Protein AF-A0A956JXM1-F1 (afdb_monomer)

Radius of gyration: 21.39 Å; Cα contacts (8 Å, |Δi|>4): 143; chains: 1; bounding box: 40×40×61 Å

Solvent-accessible surface area (backbone atoms only — not comparable to full-atom values): 10962 Å² total; per-residue (Å²): 134,54,80,68,49,72,76,70,74,77,81,81,86,83,83,89,70,99,63,88,80,74,51,54,68,50,51,89,86,41,62,50,48,53,47,52,51,54,51,49,44,56,52,16,56,74,73,30,72,67,47,30,51,50,46,27,59,74,37,54,39,86,46,70,69,50,46,52,53,40,51,53,52,47,42,74,74,37,66,89,40,74,64,40,69,51,27,44,56,53,49,52,50,52,52,53,49,51,59,51,50,75,72,51,82,72,54,63,94,76,63,59,52,45,90,82,38,36,67,61,55,48,20,40,51,52,28,44,46,71,74,65,48,55,64,86,67,56,34,57,81,64,78,36,52,77,67,57,44,49,54,38,54,49,50,55,47,38,40,45,27,90,85,34,56,66,65,63,5,52,51,46,44,53,52,36,50,55,43,22,52,53,32,37,61,64,62,72,75,114

pLDDT: mean 84.17, std 15.43, range [32.25, 97.62]

Structure (mmCIF, N/CA/C/O backbone):
data_AF-A0A956JXM1-F1
#
_entry.id   AF-A0A956JXM1-F1
#
loop_
_atom_site.group_PDB
_atom_site.id
_atom_site.type_symbol
_atom_site.label_atom_id
_atom_site.label_alt_id
_atom_site.label_comp_id
_atom_site.label_asym_id
_atom_site.label_entity_id
_atom_site.label_seq_id
_atom_site.pdbx_PDB_ins_code
_atom_site.Cartn_x
_atom_site.Cartn_y
_atom_site.Cartn_z
_atom_site.occupancy
_atom_site.B_iso_or_equiv
_atom_site.auth_seq_id
_atom_site.auth_comp_id
_atom_site.auth_asym_id
_atom_site.auth_atom_id
_atom_site.pdbx_PDB_model_num
ATOM 1 N N . MET A 1 1 ? -15.783 14.989 17.056 1.00 41.91 1 MET A N 1
ATOM 2 C CA . MET A 1 1 ? -14.467 15.206 17.687 1.00 41.91 1 MET A CA 1
ATOM 3 C C . MET A 1 1 ? -13.436 14.820 16.648 1.00 41.91 1 MET A C 1
ATOM 5 O O . MET A 1 1 ? -13.560 13.742 16.085 1.00 41.91 1 MET A O 1
ATOM 9 N N . GLY A 1 2 ? -12.545 15.726 16.260 1.00 35.53 2 GLY A N 1
ATOM 10 C CA . GLY A 1 2 ? -11.553 15.436 15.223 1.00 35.53 2 GLY A CA 1
ATOM 11 C C . GLY A 1 2 ? -10.397 14.606 15.778 1.00 35.53 2 GLY A C 1
ATOM 12 O O . GLY A 1 2 ? -10.100 14.685 16.964 1.00 35.53 2 GLY A O 1
ATOM 13 N N . LEU A 1 3 ? -9.669 13.893 14.915 1.00 43.72 3 LEU A N 1
ATOM 14 C CA . LEU A 1 3 ? -8.390 13.239 15.249 1.00 43.72 3 LEU A CA 1
ATOM 15 C C . LEU A 1 3 ? -7.377 14.218 15.901 1.00 43.72 3 LEU A C 1
ATOM 17 O O . LEU A 1 3 ? -6.483 13.817 16.638 1.00 43.72 3 LEU A O 1
ATOM 21 N N . LEU A 1 4 ? -7.552 15.527 15.668 1.00 41.59 4 LEU A N 1
ATOM 22 C CA . LEU A 1 4 ? -6.793 16.606 16.307 1.00 41.59 4 LEU A CA 1
ATOM 23 C C . LEU A 1 4 ? -7.172 16.845 17.783 1.00 41.59 4 LEU A C 1
ATOM 25 O O . LEU A 1 4 ? -6.315 17.278 18.551 1.00 41.59 4 LEU A O 1
ATOM 29 N N . ASP A 1 5 ? -8.398 16.520 18.207 1.00 42.53 5 ASP A N 1
ATOM 30 C CA . ASP A 1 5 ? -8.836 16.642 19.608 1.00 42.53 5 ASP A CA 1
ATOM 31 C C . ASP A 1 5 ? -8.205 15.545 20.491 1.00 42.53 5 ASP A C 1
ATOM 33 O O . ASP A 1 5 ? -7.920 15.769 21.670 1.00 42.53 5 ASP A O 1
ATOM 37 N N . VAL A 1 6 ? -7.897 14.383 19.899 1.00 50.25 6 VAL A N 1
ATOM 38 C CA . VAL A 1 6 ? -7.182 13.267 20.549 1.00 50.25 6 VAL A CA 1
ATOM 39 C C . VAL A 1 6 ? -5.726 13.638 20.860 1.00 50.25 6 VAL A C 1
ATOM 41 O O . VAL A 1 6 ? -5.183 13.201 21.872 1.00 50.25 6 VAL A O 1
ATOM 44 N N . ILE A 1 7 ? -5.100 14.488 20.036 1.00 48.56 7 ILE A N 1
ATOM 45 C CA . ILE A 1 7 ? -3.694 14.894 20.195 1.00 48.56 7 ILE A CA 1
ATOM 46 C C . ILE A 1 7 ? -3.515 15.946 21.309 1.00 48.56 7 ILE A C 1
ATOM 48 O O . ILE A 1 7 ? -2.409 16.080 21.831 1.00 48.56 7 ILE A O 1
ATOM 52 N N . LEU A 1 8 ? -4.569 16.673 21.719 1.00 44.53 8 LEU A N 1
ATOM 53 C CA . LEU A 1 8 ? -4.411 17.844 22.596 1.00 44.53 8 LEU A CA 1
ATOM 54 C C . LEU A 1 8 ? -5.248 17.905 23.884 1.00 44.53 8 LEU A C 1
ATOM 56 O O . LEU A 1 8 ? -4.970 18.817 24.665 1.00 44.53 8 LEU A O 1
ATOM 60 N N . GLY A 1 9 ? -6.208 17.014 24.194 1.00 41.44 9 GLY A N 1
ATOM 61 C CA . GLY A 1 9 ? -7.023 17.356 25.376 1.00 41.44 9 GLY A CA 1
ATOM 62 C C . GLY A 1 9 ? -7.987 16.411 26.077 1.00 41.44 9 GLY A C 1
ATOM 63 O O . GLY A 1 9 ? -8.696 16.927 26.937 1.00 41.44 9 GLY A O 1
ATOM 64 N N . ILE A 1 10 ? -8.079 15.101 25.825 1.00 46.34 10 ILE A N 1
ATOM 65 C CA . ILE A 1 10 ? -9.119 14.314 26.525 1.00 46.34 10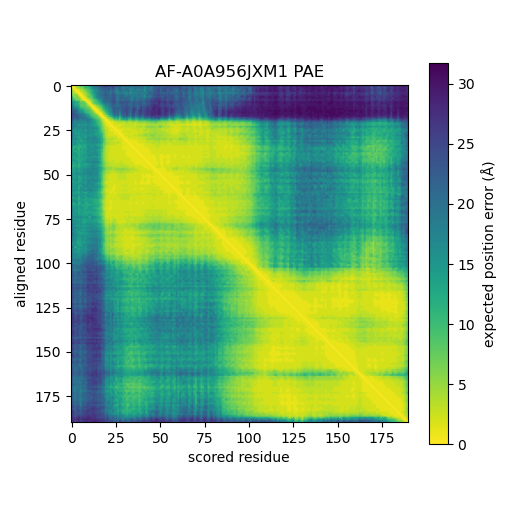 ILE A CA 1
ATOM 66 C C . ILE A 1 10 ? -8.676 12.893 26.860 1.00 46.34 10 ILE A C 1
ATOM 68 O O . ILE A 1 10 ? -9.155 11.985 26.217 1.00 46.34 10 ILE A O 1
ATOM 72 N N . PHE A 1 11 ? -7.861 12.662 27.897 1.00 52.44 11 PHE A N 1
ATOM 73 C CA . PHE A 1 11 ? -7.890 11.371 28.620 1.00 52.44 11 PHE A CA 1
ATOM 74 C C . PHE A 1 11 ? -7.584 11.576 30.110 1.00 52.44 11 PHE A C 1
ATOM 76 O O . PHE A 1 11 ? -6.516 11.243 30.623 1.00 52.44 11 PHE A O 1
ATOM 83 N N . GLY A 1 12 ? -8.559 12.166 30.810 1.00 34.25 12 GLY A N 1
ATOM 84 C CA . GLY A 1 12 ? -8.699 12.020 32.258 1.00 34.25 12 GLY A CA 1
ATOM 85 C C . GLY A 1 12 ? -9.038 10.565 32.595 1.00 34.25 12 GLY A C 1
ATOM 86 O O . GLY A 1 12 ? -9.800 9.921 31.881 1.00 34.25 12 GLY A O 1
ATOM 87 N N . GLY A 1 13 ? -8.403 10.043 33.643 1.00 43.00 13 GLY A N 1
ATOM 88 C CA . GLY A 1 13 ? -8.308 8.614 33.928 1.00 43.00 13 GLY A CA 1
ATOM 89 C C . GLY A 1 13 ? -9.618 7.861 34.174 1.00 43.00 13 GLY A C 1
ATOM 90 O O . GLY A 1 13 ? -10.637 8.421 34.568 1.00 43.00 13 GLY A O 1
ATOM 91 N N . GLY A 1 14 ? -9.528 6.538 34.035 1.00 34.19 14 GLY A N 1
ATOM 92 C CA . GLY A 1 14 ? -10.583 5.619 34.437 1.00 34.19 14 GLY A CA 1
ATOM 93 C C . GLY A 1 14 ? -10.195 4.152 34.273 1.00 34.19 14 GLY A C 1
ATOM 94 O O . GLY A 1 14 ? -10.155 3.647 33.162 1.00 34.19 14 GLY A O 1
ATOM 95 N N . GLY A 1 15 ? -9.982 3.470 35.402 1.00 32.25 15 GLY A N 1
ATOM 96 C CA . GLY A 1 15 ? -10.382 2.068 35.573 1.00 32.25 15 GLY A CA 1
ATOM 97 C C . GLY A 1 15 ? -9.370 0.984 35.206 1.00 32.25 15 GLY A C 1
ATOM 98 O O . GLY A 1 15 ? -9.277 0.554 34.063 1.00 32.25 15 GLY A O 1
ATOM 99 N N . GLY A 1 16 ? -8.687 0.454 36.223 1.00 43.06 16 GLY A N 1
ATOM 100 C CA . GLY A 1 16 ? -7.980 -0.819 36.131 1.00 43.06 16 GLY A CA 1
ATOM 101 C C . GLY A 1 16 ? -8.928 -2.018 36.022 1.00 43.06 16 GLY A C 1
ATOM 102 O O . GLY A 1 16 ? -10.014 -2.038 36.597 1.00 43.06 16 GLY A O 1
ATOM 103 N N . GLY A 1 17 ? -8.462 -3.051 35.324 1.00 36.69 17 GLY A N 1
ATOM 104 C CA . GLY A 1 17 ? -9.081 -4.369 35.269 1.00 36.69 17 GLY A CA 1
ATOM 105 C C . GLY A 1 17 ? -8.148 -5.339 34.551 1.00 36.69 17 GLY A C 1
ATOM 106 O O . GLY A 1 17 ? -7.992 -5.260 33.340 1.00 36.69 17 GLY A O 1
ATOM 107 N N . GLY A 1 18 ? -7.503 -6.240 35.297 1.00 39.50 18 GLY A N 1
ATOM 108 C CA . GLY A 1 18 ? -6.519 -7.219 34.808 1.00 39.50 18 GLY A CA 1
ATOM 109 C C . GLY A 1 18 ? -7.096 -8.362 33.959 1.00 39.50 18 GLY A C 1
ATOM 110 O O . GLY A 1 18 ? -6.697 -9.512 34.130 1.00 39.50 18 GLY A O 1
ATOM 111 N N . GLY A 1 19 ? -8.046 -8.073 33.069 1.00 55.06 19 GLY A N 1
ATOM 112 C CA . GLY A 1 19 ? -8.465 -8.978 32.001 1.00 55.06 19 GLY A CA 1
ATOM 113 C C . GLY A 1 19 ? -7.592 -8.767 30.765 1.00 55.06 19 GLY A C 1
ATOM 114 O O . GLY A 1 19 ? -7.227 -7.637 30.450 1.00 55.06 19 GLY A O 1
ATOM 115 N N . LYS A 1 20 ? -7.242 -9.839 30.044 1.00 72.94 20 LYS A N 1
ATOM 116 C CA . LYS A 1 20 ? -6.603 -9.695 28.728 1.00 72.94 20 LYS A CA 1
ATOM 117 C C . LYS A 1 20 ? -7.576 -8.955 27.806 1.00 72.94 20 LYS A C 1
ATOM 119 O O . LYS A 1 20 ? -8.649 -9.483 27.518 1.00 72.94 20 LYS A O 1
ATOM 124 N N . VAL A 1 21 ? -7.213 -7.749 27.374 1.00 82.75 21 VAL A N 1
ATOM 125 C CA . VAL A 1 21 ? -7.993 -6.989 26.392 1.00 82.75 21 VAL A CA 1
ATOM 126 C C . VAL A 1 21 ? -8.045 -7.784 25.091 1.00 82.75 21 VAL A C 1
ATOM 128 O O . VAL A 1 21 ? -7.029 -8.300 24.624 1.00 82.75 21 VAL A O 1
ATOM 131 N N . ASN A 1 22 ? -9.247 -7.936 24.539 1.00 87.31 22 ASN A N 1
ATOM 132 C CA . ASN A 1 22 ? -9.436 -8.558 23.239 1.00 87.31 22 ASN A CA 1
ATOM 133 C C . ASN A 1 22 ? -9.262 -7.485 22.159 1.00 87.31 22 ASN A C 1
ATOM 135 O O . ASN A 1 22 ? -10.080 -6.581 22.052 1.00 87.31 22 ASN A O 1
ATOM 139 N N . PHE A 1 23 ? -8.208 -7.590 21.357 1.00 86.12 23 PHE A N 1
ATOM 140 C CA . PHE A 1 23 ? -7.909 -6.612 20.308 1.00 86.12 23 PHE A CA 1
ATOM 141 C C . PHE A 1 23 ? -8.712 -6.831 19.016 1.00 86.12 23 PHE A C 1
ATOM 143 O O . PHE A 1 23 ? -8.599 -6.038 18.085 1.00 86.12 23 PHE A O 1
ATOM 150 N N . GLY A 1 24 ? -9.523 -7.892 18.928 1.00 88.12 24 GLY A N 1
ATOM 151 C CA . GLY A 1 24 ? -10.168 -8.268 17.672 1.00 88.12 24 GLY A CA 1
ATOM 152 C C . GLY A 1 24 ? -9.118 -8.529 16.588 1.00 88.12 24 GLY A C 1
ATOM 153 O O . GLY A 1 24 ? -8.171 -9.282 16.810 1.00 88.12 24 GLY A O 1
ATOM 154 N N . ASN A 1 25 ? -9.280 -7.879 15.436 1.00 87.50 25 ASN A N 1
ATOM 155 C CA . ASN A 1 25 ? -8.339 -7.934 14.313 1.00 87.50 25 ASN A CA 1
ATOM 156 C C . ASN A 1 25 ? -7.274 -6.823 14.359 1.00 87.50 25 ASN A C 1
ATOM 158 O O . ASN A 1 25 ? -6.458 -6.726 13.443 1.00 87.50 25 ASN A O 1
ATOM 162 N N . VAL A 1 26 ? -7.277 -5.970 15.387 1.00 87.06 26 VAL A N 1
ATOM 163 C CA . VAL A 1 26 ? -6.259 -4.926 15.552 1.00 87.06 26 VAL A CA 1
ATOM 164 C C . VAL A 1 26 ? -4.962 -5.581 16.011 1.00 87.06 26 VAL A C 1
ATOM 166 O O . VAL A 1 26 ? -4.943 -6.275 17.028 1.00 87.06 26 VAL A O 1
ATOM 169 N N . ASN A 1 27 ? -3.867 -5.370 15.280 1.00 86.00 27 ASN A N 1
ATOM 170 C CA . ASN A 1 27 ? -2.569 -5.899 15.685 1.00 86.00 27 ASN A CA 1
ATOM 171 C C . ASN A 1 27 ? -1.998 -5.031 16.819 1.00 86.00 27 ASN A C 1
ATOM 173 O O . ASN A 1 27 ? -1.648 -3.875 16.576 1.00 86.00 27 ASN A O 1
ATOM 177 N N . PRO A 1 28 ? -1.850 -5.558 18.047 1.00 86.06 28 PRO A N 1
ATOM 178 C CA . PRO A 1 28 ? -1.433 -4.744 19.177 1.00 86.06 28 PRO A CA 1
ATOM 179 C C . PRO A 1 28 ? 0.053 -4.381 19.156 1.00 86.06 28 PRO A C 1
ATOM 181 O O . PRO A 1 28 ? 0.495 -3.612 20.008 1.00 86.06 28 PRO A O 1
ATOM 184 N N . ASP A 1 29 ? 0.837 -4.954 18.247 1.00 86.19 29 ASP A N 1
ATOM 185 C CA . ASP A 1 29 ? 2.260 -4.668 18.052 1.00 86.19 29 ASP A CA 1
ATOM 186 C C . ASP A 1 29 ? 2.515 -3.673 16.908 1.00 86.19 29 ASP A C 1
ATOM 188 O O . ASP A 1 29 ? 3.624 -3.162 16.776 1.00 86.19 29 ASP A O 1
ATOM 192 N N . ASP A 1 30 ? 1.492 -3.364 16.107 1.00 85.19 30 ASP A N 1
ATOM 193 C CA . ASP A 1 30 ? 1.590 -2.434 14.986 1.00 85.19 30 ASP A CA 1
ATOM 194 C C . ASP A 1 30 ? 1.039 -1.056 15.372 1.00 85.19 30 ASP A C 1
ATOM 196 O O . ASP A 1 30 ? -0.170 -0.835 15.471 1.00 85.19 30 ASP A O 1
ATOM 200 N N . ILE A 1 31 ? 1.958 -0.110 15.568 1.00 86.06 31 ILE A N 1
ATOM 201 C CA . ILE A 1 31 ? 1.638 1.276 15.916 1.00 86.06 31 ILE A CA 1
ATOM 202 C C . ILE A 1 31 ? 0.796 1.983 14.848 1.00 86.06 31 ILE A C 1
ATOM 204 O O . ILE A 1 31 ? 0.036 2.882 15.191 1.00 86.06 31 ILE A O 1
ATOM 208 N N . GLU A 1 32 ? 0.898 1.602 13.570 1.00 86.00 32 GLU A N 1
ATOM 209 C CA . GLU A 1 32 ? 0.083 2.195 12.505 1.00 86.00 32 GLU A CA 1
ATOM 210 C C . GLU A 1 32 ? -1.310 1.571 12.446 1.00 86.00 32 GLU A C 1
ATOM 212 O O . GLU A 1 32 ? -2.274 2.281 12.154 1.00 86.00 32 GLU A O 1
ATOM 217 N N . SER A 1 33 ? -1.439 0.281 12.780 1.00 84.19 33 SER A N 1
ATOM 218 C CA . SER A 1 33 ? -2.736 -0.406 12.831 1.00 84.19 33 SER A CA 1
ATOM 219 C C . SER A 1 33 ? -3.710 0.303 13.770 1.00 84.19 33 SER A C 1
ATOM 221 O O . SER A 1 33 ? -4.879 0.428 13.417 1.00 84.19 33 SER A O 1
ATOM 223 N N . TYR A 1 34 ? -3.240 0.819 14.911 1.00 87.88 34 TYR A N 1
ATOM 224 C CA . TYR A 1 34 ? -4.054 1.644 15.811 1.00 87.88 34 TYR A CA 1
ATOM 225 C C . TYR A 1 34 ? -4.671 2.852 15.090 1.00 87.88 34 TYR A C 1
ATOM 227 O O . TYR A 1 34 ? -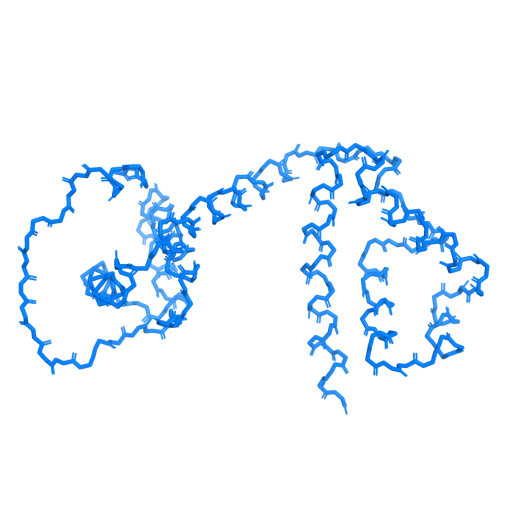5.888 3.023 15.100 1.00 87.88 34 TYR A O 1
ATOM 235 N N . TRP A 1 35 ? -3.842 3.667 14.433 1.00 88.50 35 TRP A N 1
ATOM 236 C CA . TRP A 1 35 ? -4.280 4.916 13.802 1.00 88.50 35 TRP A CA 1
ATOM 237 C C . TRP A 1 35 ? -5.187 4.687 12.592 1.00 88.50 35 TRP A C 1
ATOM 239 O O . TRP A 1 35 ? -6.060 5.506 12.316 1.00 88.50 35 TRP A O 1
ATOM 249 N N . VAL A 1 36 ? -5.000 3.576 11.873 1.00 88.69 36 VAL A N 1
ATOM 250 C CA . VAL A 1 36 ? -5.891 3.183 10.772 1.00 88.69 36 VAL A CA 1
ATOM 251 C C . VAL A 1 36 ? -7.289 2.865 11.302 1.00 88.69 36 VAL A C 1
ATOM 253 O O . VAL A 1 36 ? -8.273 3.366 10.761 1.00 88.69 36 VAL A O 1
ATOM 256 N N . VAL A 1 37 ? -7.371 2.065 12.367 1.00 90.75 37 VAL A N 1
ATOM 257 C CA . VAL A 1 37 ? -8.644 1.655 12.976 1.00 90.75 37 VAL A CA 1
ATOM 258 C C . VAL A 1 37 ? -9.359 2.856 13.590 1.00 90.75 37 VAL A C 1
ATOM 260 O O . VAL A 1 37 ? -10.556 3.022 13.372 1.00 90.75 37 VAL A O 1
ATOM 263 N N . ASP A 1 38 ? -8.625 3.716 14.302 1.00 90.50 38 ASP A N 1
ATOM 264 C CA . ASP A 1 38 ? -9.166 4.935 14.912 1.00 90.50 38 ASP A CA 1
ATOM 265 C C . ASP A 1 38 ? -9.790 5.859 13.862 1.00 90.50 38 ASP A C 1
ATOM 267 O O . ASP A 1 38 ? -10.940 6.275 13.997 1.00 90.50 38 ASP A O 1
ATOM 271 N N . HIS A 1 39 ? -9.076 6.092 12.757 1.00 89.25 39 HIS A N 1
ATOM 272 C CA . HIS A 1 39 ? -9.605 6.877 11.650 1.00 89.25 39 HIS A CA 1
ATOM 273 C C . HIS A 1 39 ? -10.843 6.227 11.013 1.00 89.25 39 HIS A C 1
ATOM 275 O O . HIS A 1 39 ? -11.801 6.919 10.679 1.00 89.25 39 HIS A O 1
ATOM 281 N N . GLU A 1 40 ? -10.837 4.910 10.799 1.00 89.50 40 GLU A N 1
ATOM 282 C CA . GLU A 1 40 ? -11.972 4.219 10.183 1.00 89.50 40 GLU A CA 1
ATOM 283 C C . GLU A 1 40 ? -13.230 4.283 11.055 1.00 89.50 40 GLU A C 1
ATOM 285 O O . GLU A 1 40 ? -14.314 4.540 10.533 1.00 89.50 40 GLU A O 1
ATOM 290 N N . ILE A 1 41 ? -13.089 4.101 12.369 1.00 92.06 41 ILE A N 1
ATOM 291 C CA . ILE A 1 41 ? -14.205 4.192 13.316 1.00 92.06 41 ILE A CA 1
ATOM 292 C C . ILE A 1 41 ? -14.747 5.624 13.376 1.00 92.06 41 ILE A C 1
ATOM 294 O O . ILE A 1 41 ? -15.961 5.791 13.313 1.00 92.06 41 ILE A O 1
ATOM 298 N N . ASP A 1 42 ? -13.887 6.649 13.413 1.00 90.25 42 ASP A N 1
ATOM 299 C CA . ASP A 1 42 ? -14.307 8.063 13.388 1.00 90.25 42 ASP A CA 1
ATOM 300 C C . ASP A 1 42 ? -15.056 8.424 12.090 1.00 90.25 42 ASP A C 1
ATOM 302 O O . ASP A 1 42 ? -16.085 9.101 12.121 1.00 90.25 42 ASP A O 1
ATOM 306 N N . GLN A 1 43 ? -14.601 7.938 10.930 1.00 87.44 43 GLN A N 1
ATOM 307 C CA . GLN A 1 43 ? -15.331 8.134 9.668 1.00 87.44 43 GLN A CA 1
ATOM 308 C C . GLN A 1 43 ? -16.674 7.404 9.662 1.00 87.44 43 GLN A C 1
ATOM 310 O O . GLN A 1 43 ? -17.679 7.959 9.219 1.00 87.44 43 GLN A O 1
ATOM 315 N N . ALA A 1 44 ? -16.697 6.168 10.156 1.00 89.44 44 ALA A N 1
ATOM 316 C CA . ALA A 1 44 ? -17.898 5.354 10.199 1.00 89.44 44 ALA A CA 1
ATOM 317 C C . ALA A 1 44 ? -18.951 5.941 11.154 1.00 89.44 44 ALA A C 1
ATOM 319 O O . ALA A 1 44 ? -20.123 6.006 10.798 1.00 89.44 44 ALA A O 1
ATOM 320 N N . GLU A 1 45 ? -18.532 6.459 12.312 1.00 90.62 45 GLU A N 1
ATOM 321 C CA . GLU A 1 45 ? -19.399 7.170 13.259 1.00 90.62 45 GLU A CA 1
ATOM 322 C C . GLU A 1 45 ? -20.057 8.401 12.617 1.00 90.62 45 GLU A C 1
ATOM 324 O O . GLU A 1 45 ? -21.245 8.649 12.817 1.00 90.62 45 GLU A O 1
ATOM 329 N N . ARG A 1 46 ? -19.312 9.152 11.795 1.00 89.12 46 ARG A N 1
ATOM 330 C CA . ARG A 1 46 ? -19.845 10.315 11.062 1.00 89.12 46 ARG A CA 1
ATOM 331 C C . ARG A 1 46 ? -20.777 9.935 9.917 1.00 89.12 46 ARG A C 1
ATOM 333 O O . ARG A 1 46 ? -21.651 10.729 9.573 1.00 89.12 46 ARG A O 1
ATOM 340 N N . ALA A 1 47 ? -20.561 8.775 9.304 1.00 89.44 47 ALA A N 1
ATOM 341 C CA . ALA A 1 47 ? -21.367 8.292 8.189 1.00 89.44 47 ALA A CA 1
ATOM 342 C C . ALA A 1 47 ? -22.721 7.734 8.654 1.00 89.44 47 ALA A C 1
ATOM 344 O O . ALA A 1 47 ? -23.729 7.964 7.987 1.00 89.44 47 ALA A O 1
ATOM 345 N N . GLY A 1 48 ? -22.762 7.085 9.821 1.00 91.94 48 GLY A N 1
ATOM 346 C CA . GLY A 1 48 ? -23.997 6.604 10.429 1.00 91.94 48 GLY A CA 1
ATOM 347 C C . GLY A 1 48 ? -23.836 5.294 11.198 1.00 91.94 48 GLY A C 1
ATOM 348 O O . GLY A 1 48 ? -22.787 4.653 11.207 1.00 91.94 48 GLY A O 1
ATOM 349 N N . GLU A 1 49 ? -24.914 4.869 11.859 1.00 91.81 49 GLU A N 1
ATOM 350 C CA . GLU A 1 49 ? -24.913 3.655 12.689 1.00 91.81 49 GLU A CA 1
ATOM 351 C C . GLU A 1 49 ? -24.609 2.379 11.887 1.00 91.81 49 GLU A C 1
ATOM 353 O O . GLU A 1 49 ? -23.972 1.459 12.405 1.00 91.81 49 GLU A O 1
ATOM 358 N N . ALA A 1 50 ? -25.042 2.313 10.623 1.00 93.00 50 ALA A N 1
ATOM 359 C CA . ALA A 1 50 ? -24.825 1.148 9.767 1.00 93.00 50 ALA A CA 1
ATOM 360 C C . ALA A 1 50 ? -23.343 0.991 9.396 1.00 93.00 50 ALA A C 1
ATOM 362 O O . ALA A 1 50 ? -22.784 -0.105 9.482 1.00 93.00 50 ALA A O 1
ATOM 363 N N . GLU A 1 51 ? -22.694 2.092 9.029 1.00 91.88 51 GLU A N 1
ATOM 364 C CA . GLU A 1 51 ? -21.275 2.161 8.714 1.00 91.88 51 GLU A CA 1
ATOM 365 C C . GLU A 1 51 ? -20.434 1.864 9.954 1.00 91.88 51 GLU A C 1
ATOM 367 O O . GLU A 1 51 ? -19.487 1.079 9.874 1.00 91.88 51 GLU A O 1
ATOM 372 N N . LEU A 1 52 ? -20.813 2.415 11.111 1.00 92.38 52 LEU A N 1
ATOM 373 C CA . LEU A 1 52 ? -20.145 2.144 12.384 1.00 92.38 52 LEU A CA 1
ATOM 374 C C . LEU A 1 52 ? -20.230 0.660 12.768 1.00 92.38 52 LEU A C 1
ATOM 376 O O . LEU A 1 52 ? -19.221 0.050 13.131 1.00 92.38 52 LEU A O 1
ATOM 380 N N . ALA A 1 53 ? -21.403 0.039 12.618 1.00 91.69 53 ALA A N 1
ATOM 381 C CA . ALA A 1 53 ? -21.5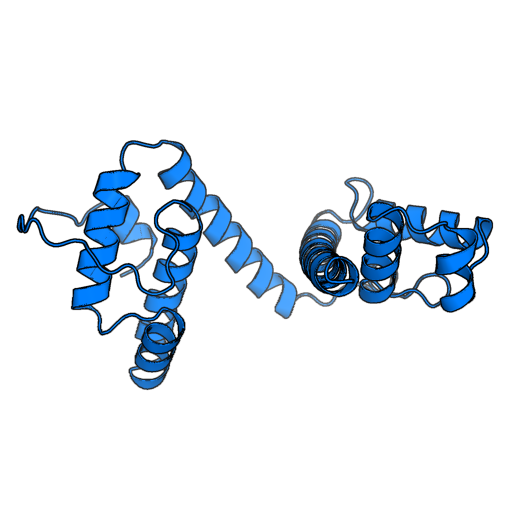69 -1.395 12.841 1.00 91.69 53 ALA A CA 1
ATOM 382 C C . ALA A 1 53 ? -20.722 -2.236 11.866 1.00 91.69 53 ALA A C 1
ATOM 384 O O . ALA A 1 53 ? -20.120 -3.235 12.270 1.00 91.69 53 ALA A O 1
ATOM 385 N N . ALA A 1 54 ? -20.629 -1.825 10.597 1.00 92.19 54 ALA A N 1
ATOM 386 C CA . ALA A 1 54 ? -19.799 -2.495 9.599 1.00 92.19 54 ALA A CA 1
ATOM 387 C C . ALA A 1 54 ? -18.296 -2.378 9.911 1.00 92.19 54 ALA A C 1
ATOM 389 O O . ALA A 1 54 ? -17.567 -3.365 9.769 1.00 92.19 54 ALA A O 1
ATOM 390 N N . ALA A 1 55 ? -17.836 -1.211 10.371 1.00 92.06 55 ALA A N 1
ATOM 391 C CA . ALA A 1 55 ? -16.457 -0.998 10.807 1.00 92.06 55 ALA A CA 1
ATOM 392 C C . ALA A 1 55 ? -16.124 -1.870 12.028 1.00 92.06 55 ALA A C 1
ATOM 394 O O . ALA A 1 55 ? -15.120 -2.586 12.027 1.00 92.06 55 ALA A O 1
ATOM 395 N N . PHE A 1 56 ? -17.002 -1.911 13.035 1.00 93.88 56 PHE A N 1
ATOM 396 C CA . PHE A 1 56 ? -16.819 -2.791 14.189 1.00 93.88 56 PHE A CA 1
ATOM 397 C C . PHE A 1 56 ? -16.738 -4.267 13.790 1.00 93.88 56 PHE A C 1
ATOM 399 O O . PHE A 1 56 ? -15.813 -4.963 14.211 1.00 93.88 56 PHE A O 1
ATOM 406 N N . ALA A 1 57 ? -17.630 -4.735 12.913 1.00 92.19 57 ALA A N 1
ATOM 407 C CA . ALA A 1 57 ? -17.588 -6.104 12.409 1.00 92.19 57 ALA A CA 1
ATOM 408 C C . ALA A 1 57 ? -16.274 -6.416 11.669 1.00 92.19 57 ALA A C 1
ATOM 410 O O . ALA A 1 57 ? -15.678 -7.472 11.894 1.00 92.19 57 ALA A O 1
ATOM 411 N N . ARG A 1 58 ? -15.784 -5.489 10.834 1.00 89.88 58 ARG A N 1
ATOM 412 C CA . ARG A 1 58 ? -14.521 -5.630 10.087 1.00 89.88 58 ARG A CA 1
ATOM 413 C C . ARG A 1 58 ? -13.321 -5.814 11.014 1.00 89.88 58 ARG A C 1
ATOM 415 O O . ARG A 1 58 ? -12.465 -6.665 10.765 1.00 89.88 58 ARG A O 1
ATOM 422 N N . TRP A 1 59 ? -13.290 -5.061 12.107 1.00 92.62 59 TRP A N 1
ATOM 423 C CA . TRP A 1 59 ? -12.190 -5.081 13.070 1.00 92.62 59 TRP A CA 1
ATOM 424 C C . TRP A 1 59 ? -12.380 -6.072 14.222 1.00 92.62 59 TRP A C 1
ATOM 426 O O . TRP A 1 59 ? -11.526 -6.161 15.101 1.00 92.62 59 TRP A O 1
ATOM 436 N N . GLY A 1 60 ? -13.465 -6.851 14.230 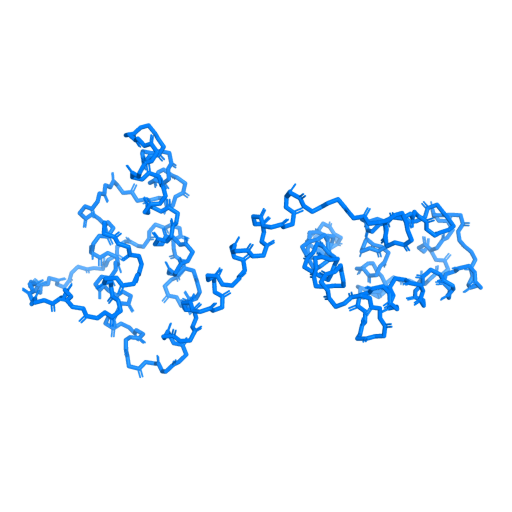1.00 92.19 60 GLY A N 1
ATOM 437 C CA . GLY A 1 60 ? -13.768 -7.770 15.330 1.00 92.19 60 GLY A CA 1
ATOM 438 C C . GLY A 1 60 ? -14.040 -7.046 16.655 1.00 92.19 60 GLY A C 1
ATOM 439 O O . GLY A 1 60 ? -13.825 -7.608 17.731 1.00 92.19 60 GLY A O 1
ATOM 440 N N . LEU A 1 61 ? -14.485 -5.791 16.584 1.00 92.88 61 LEU A N 1
ATOM 441 C CA . LEU A 1 61 ? -14.863 -4.976 17.730 1.00 92.88 61 LEU A CA 1
ATOM 442 C C . LEU A 1 61 ? -16.355 -5.161 18.022 1.00 92.88 61 LEU A C 1
ATOM 444 O O . LEU A 1 61 ? -17.160 -5.351 17.116 1.00 92.88 61 LEU A O 1
ATOM 448 N N . LYS A 1 62 ? -16.737 -5.137 19.302 1.00 91.50 62 LYS A N 1
ATOM 449 C CA . LYS A 1 62 ? -18.136 -5.356 19.704 1.00 91.50 62 LYS A CA 1
ATOM 450 C C . LYS A 1 62 ? -18.978 -4.088 19.615 1.00 91.50 62 LYS A C 1
ATOM 452 O O . LYS A 1 62 ? -20.137 -4.153 19.228 1.00 91.50 62 LYS A O 1
ATOM 457 N N . ASN A 1 63 ? -18.416 -2.973 20.065 1.00 91.25 63 ASN A N 1
ATOM 458 C CA . ASN A 1 63 ? -19.070 -1.678 20.212 1.00 91.25 63 ASN A CA 1
ATOM 459 C C . ASN A 1 63 ? -18.015 -0.613 20.564 1.00 91.25 63 ASN A C 1
ATOM 461 O O . ASN A 1 63 ? -16.825 -0.923 20.679 1.00 91.25 63 ASN A O 1
ATOM 465 N N . MET A 1 64 ? -18.472 0.622 20.787 1.00 91.06 64 MET A N 1
ATOM 466 C CA . MET A 1 64 ? -17.606 1.738 21.166 1.00 91.06 64 MET A CA 1
ATOM 467 C C . MET A 1 64 ? -16.891 1.504 22.505 1.00 91.06 64 MET A C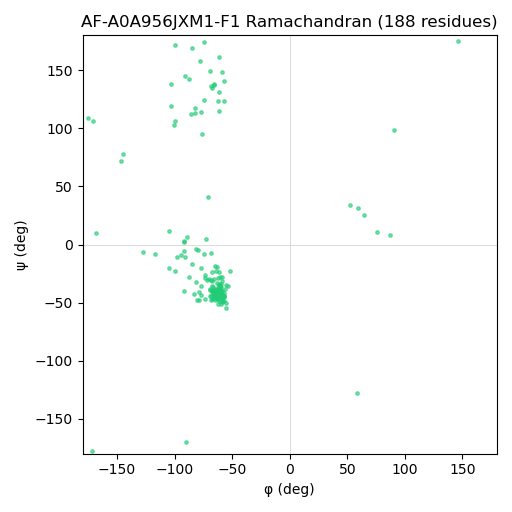 1
ATOM 469 O O . MET A 1 64 ? -15.701 1.768 22.606 1.00 91.06 64 MET A O 1
ATOM 473 N N . ASP A 1 65 ? -17.554 0.912 23.503 1.00 91.69 65 ASP A N 1
ATOM 474 C CA . ASP A 1 65 ? -16.912 0.611 24.793 1.00 91.69 65 ASP A CA 1
ATOM 475 C C . ASP A 1 65 ? -15.737 -0.365 24.640 1.00 91.69 65 ASP A C 1
ATOM 477 O O . ASP A 1 65 ? -14.689 -0.211 25.268 1.00 91.69 65 ASP A O 1
ATOM 481 N N . HIS A 1 66 ? -15.894 -1.378 23.784 1.00 91.75 66 HIS A N 1
ATOM 482 C CA . HIS A 1 66 ? -14.814 -2.298 23.449 1.00 91.75 66 HIS A CA 1
ATOM 483 C C . HIS A 1 66 ? -13.680 -1.575 22.722 1.00 91.75 66 HIS A C 1
ATOM 485 O O . HIS A 1 66 ? -12.514 -1.852 22.995 1.00 91.75 66 HIS A O 1
ATOM 491 N N . TRP A 1 67 ? -14.009 -0.635 21.833 1.00 92.56 67 TRP A N 1
ATOM 492 C CA . TRP A 1 67 ? -13.008 0.191 21.169 1.00 92.56 67 TRP A CA 1
ATOM 493 C C . TRP A 1 67 ? -12.229 1.064 22.163 1.00 92.56 67 TRP A C 1
ATOM 495 O O . TRP A 1 67 ? -11.003 1.041 22.139 1.00 92.56 67 TRP A O 1
ATOM 505 N N . GLU A 1 68 ? -12.888 1.740 23.106 1.00 90.44 68 GLU A N 1
ATOM 506 C CA . GLU A 1 68 ? -12.221 2.533 24.151 1.00 90.44 68 GLU A CA 1
ATOM 507 C C . GLU A 1 68 ? -11.280 1.689 25.028 1.00 90.44 68 GLU A C 1
ATOM 509 O O . GLU A 1 68 ? -10.164 2.110 25.340 1.00 90.44 68 GLU A O 1
ATOM 514 N N . GLN A 1 69 ? -11.676 0.459 25.372 1.00 90.44 69 GLN A N 1
ATOM 515 C CA . GLN A 1 69 ? -10.803 -0.479 26.091 1.00 90.44 69 GLN A CA 1
ATOM 516 C C . GLN A 1 69 ? -9.561 -0.851 25.272 1.00 90.44 69 GLN A C 1
ATOM 518 O O . GLN A 1 69 ? -8.448 -0.882 25.806 1.00 90.44 69 GLN A O 1
ATOM 523 N N . VAL A 1 70 ? -9.741 -1.112 23.973 1.00 90.25 70 VAL A N 1
ATOM 524 C CA . VAL A 1 70 ? -8.640 -1.391 23.044 1.00 90.25 70 VAL A CA 1
ATOM 525 C C . VAL A 1 70 ? -7.712 -0.180 22.926 1.00 90.25 70 VAL A C 1
ATOM 527 O O . VAL A 1 70 ? -6.499 -0.347 23.069 1.00 90.25 70 VAL A O 1
ATOM 530 N N . LYS A 1 71 ? -8.250 1.037 22.764 1.00 90.12 71 LYS A N 1
ATOM 531 C CA . LYS A 1 71 ? -7.459 2.278 22.733 1.00 90.12 71 LYS A CA 1
ATOM 532 C C . LYS A 1 71 ? -6.641 2.459 24.005 1.00 90.12 71 LYS A C 1
ATOM 534 O O . LYS A 1 71 ? -5.435 2.683 23.923 1.00 90.12 71 LYS A O 1
ATOM 539 N N . GLY A 1 72 ? -7.263 2.295 25.173 1.00 88.00 72 GLY A N 1
ATOM 540 C CA . GLY A 1 72 ? -6.580 2.397 26.462 1.00 88.00 72 GLY A CA 1
ATOM 541 C C . GLY A 1 72 ? -5.407 1.420 26.585 1.00 88.00 72 GLY A C 1
ATOM 542 O O . G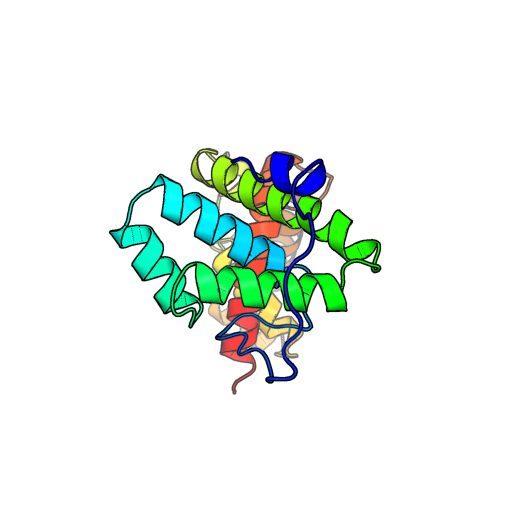LY A 1 72 ? -4.312 1.815 26.988 1.00 88.00 72 GLY A O 1
ATOM 543 N N . ALA A 1 73 ? -5.595 0.164 26.176 1.00 88.50 73 ALA A N 1
ATOM 544 C CA . ALA A 1 73 ? -4.537 -0.845 26.206 1.00 88.50 73 ALA A CA 1
ATOM 545 C C . ALA A 1 73 ? -3.399 -0.555 25.215 1.00 88.50 73 ALA A C 1
ATOM 547 O O . ALA A 1 73 ? -2.226 -0.714 25.558 1.00 88.50 73 ALA A O 1
ATOM 548 N N . LEU A 1 74 ? -3.723 -0.104 23.999 1.00 87.25 74 LEU A N 1
ATOM 549 C CA . LEU A 1 74 ? -2.722 0.262 22.993 1.00 87.25 74 LEU A CA 1
ATOM 550 C C . LEU A 1 74 ? -1.930 1.500 23.417 1.00 87.25 74 LEU A C 1
ATOM 552 O O . LEU A 1 74 ? -0.710 1.519 23.267 1.00 87.25 74 LEU A O 1
ATOM 556 N N . TYR A 1 75 ? -2.584 2.487 24.029 1.00 83.88 75 TYR A N 1
ATOM 557 C CA . TYR A 1 75 ? -1.914 3.671 24.558 1.00 83.88 75 TYR A CA 1
ATOM 558 C C . TYR A 1 75 ? -1.016 3.342 25.754 1.00 83.88 75 TYR A C 1
ATOM 560 O O . TYR A 1 75 ? 0.103 3.837 25.840 1.00 83.88 75 TYR A O 1
ATOM 568 N N . GLN A 1 76 ? -1.441 2.457 26.658 1.00 87.00 76 GLN A N 1
ATOM 569 C CA . GLN A 1 76 ? -0.562 1.972 27.729 1.00 87.00 76 GLN A CA 1
ATOM 570 C C . GLN A 1 76 ? 0.683 1.269 27.177 1.00 87.00 76 GLN A C 1
ATOM 572 O O . GLN A 1 76 ? 1.759 1.374 27.765 1.00 87.00 76 GLN A O 1
ATOM 577 N N . ARG A 1 77 ? 0.546 0.571 26.045 1.00 85.81 77 ARG A N 1
ATOM 578 C CA . ARG A 1 77 ? 1.646 -0.150 25.402 1.00 85.81 77 ARG A CA 1
ATOM 579 C C . ARG A 1 77 ? 2.603 0.766 24.639 1.00 85.81 77 ARG A C 1
ATOM 581 O O . ARG A 1 77 ? 3.812 0.581 24.735 1.00 85.81 77 ARG A O 1
ATOM 588 N N . HIS A 1 78 ? 2.072 1.733 23.890 1.00 87.19 78 HIS A N 1
ATOM 589 C CA . HIS A 1 78 ? 2.830 2.516 22.905 1.00 87.19 78 HIS A CA 1
ATOM 590 C C . HIS A 1 78 ? 2.911 4.011 23.210 1.00 87.19 78 HIS A C 1
ATOM 592 O O . HIS A 1 78 ? 3.661 4.712 22.549 1.00 87.19 78 HIS A O 1
ATOM 598 N N . GLY A 1 79 ? 2.195 4.528 24.207 1.00 80.31 79 GLY A N 1
ATOM 599 C CA . GLY A 1 79 ? 2.085 5.971 24.464 1.00 80.31 79 GLY A CA 1
ATOM 600 C C . GLY A 1 79 ? 3.398 6.652 24.862 1.00 80.31 79 GLY A C 1
ATOM 601 O O . GLY A 1 79 ? 3.524 7.864 24.733 1.00 80.31 79 GLY A O 1
ATOM 602 N N . GLN A 1 80 ? 4.398 5.886 25.311 1.00 84.31 80 GLN A N 1
ATOM 603 C CA . GLN A 1 80 ? 5.759 6.386 25.555 1.00 84.31 80 GLN A CA 1
ATOM 604 C C . GLN A 1 80 ? 6.687 6.237 24.338 1.00 84.31 80 GLN A C 1
ATOM 606 O O . GLN A 1 80 ? 7.826 6.698 24.377 1.00 84.31 80 GLN A O 1
ATOM 611 N N . ASN A 1 81 ? 6.228 5.588 23.266 1.00 84.31 81 ASN A N 1
ATOM 612 C CA . ASN A 1 81 ? 6.994 5.415 22.043 1.00 84.31 81 ASN A CA 1
ATOM 613 C C . ASN A 1 81 ? 6.873 6.686 21.178 1.00 84.31 81 ASN A C 1
ATOM 615 O O . ASN A 1 81 ? 5.773 6.997 20.717 1.00 84.31 81 ASN A O 1
ATOM 619 N N . PRO A 1 82 ? 7.972 7.408 20.897 1.00 84.88 82 PRO A N 1
ATOM 620 C CA . PRO A 1 82 ? 7.926 8.579 20.021 1.00 84.88 82 PRO A CA 1
ATOM 621 C C . PRO A 1 82 ? 7.417 8.250 18.607 1.00 84.88 82 PRO A C 1
ATOM 623 O O . PRO A 1 82 ? 6.783 9.094 17.969 1.00 84.88 82 PRO A O 1
ATOM 626 N N . ASP A 1 83 ? 7.614 7.017 18.129 1.00 85.88 83 ASP A N 1
ATOM 627 C CA . ASP A 1 83 ? 7.103 6.579 16.829 1.00 85.88 83 ASP A CA 1
ATOM 628 C C . ASP A 1 83 ? 5.578 6.483 16.795 1.00 85.88 83 ASP A C 1
ATOM 630 O O . ASP A 1 83 ? 4.997 6.588 15.713 1.00 85.88 83 ASP A O 1
ATOM 634 N N . PHE A 1 84 ? 4.923 6.321 17.949 1.00 83.62 84 PHE A N 1
ATOM 635 C CA . PHE A 1 84 ? 3.470 6.219 18.043 1.00 83.62 84 PHE A CA 1
ATOM 636 C C . PHE A 1 84 ? 2.795 7.532 17.637 1.00 83.62 84 PHE A C 1
ATOM 638 O O . PHE A 1 84 ? 1.902 7.520 16.794 1.00 83.62 84 PHE A O 1
ATOM 645 N N . SER A 1 85 ? 3.276 8.677 18.129 1.00 79.62 85 SER A N 1
ATOM 646 C CA . SER A 1 85 ? 2.761 9.992 17.718 1.00 79.62 85 SER A CA 1
ATOM 647 C C . SER A 1 85 ? 3.088 10.307 16.255 1.00 79.62 85 SER A C 1
ATOM 649 O O . SER A 1 85 ? 2.277 10.898 15.545 1.00 79.62 85 SER A O 1
ATOM 651 N N . MET A 1 86 ? 4.257 9.878 15.765 1.00 84.56 86 MET A N 1
ATOM 652 C CA . MET A 1 86 ? 4.622 10.052 14.354 1.00 84.56 86 MET A CA 1
ATOM 653 C C . MET A 1 86 ? 3.799 9.157 13.415 1.00 84.56 86 MET A C 1
ATOM 655 O O . MET A 1 86 ? 3.546 9.538 12.270 1.00 84.56 86 MET A O 1
ATOM 659 N N . ALA A 1 87 ? 3.361 7.985 13.882 1.00 85.44 87 ALA A N 1
ATOM 660 C CA . ALA A 1 87 ? 2.523 7.068 13.116 1.00 85.44 87 ALA A CA 1
ATOM 661 C C . ALA A 1 87 ? 1.177 7.699 12.733 1.00 85.44 87 ALA A C 1
ATOM 663 O O . ALA A 1 87 ? 0.732 7.497 11.604 1.00 85.44 87 ALA A O 1
ATOM 664 N N . ALA A 1 88 ? 0.597 8.542 13.597 1.00 81.69 88 ALA A N 1
ATOM 665 C CA . ALA A 1 88 ? -0.614 9.304 13.283 1.00 81.69 88 ALA A CA 1
ATOM 666 C C . ALA A 1 88 ? -0.432 10.147 12.015 1.00 81.69 88 ALA A C 1
ATOM 668 O O . ALA A 1 88 ? -1.215 10.048 11.073 1.00 81.69 88 ALA A O 1
ATOM 669 N N . GLY A 1 89 ? 0.660 10.919 11.956 1.00 82.62 89 GLY A N 1
ATOM 670 C CA . GLY A 1 89 ? 0.982 11.760 10.804 1.00 82.62 89 GLY A CA 1
ATOM 671 C C . GLY A 1 89 ? 1.198 10.947 9.527 1.00 82.62 89 GLY A C 1
ATOM 672 O O . GLY A 1 89 ? 0.718 11.337 8.464 1.00 82.62 89 GLY A O 1
ATOM 673 N N . ARG A 1 90 ? 1.857 9.783 9.620 1.00 84.81 90 ARG A N 1
ATOM 674 C CA . ARG A 1 90 ? 2.053 8.887 8.466 1.00 84.81 90 ARG A CA 1
ATOM 675 C C . ARG A 1 90 ? 0.737 8.312 7.948 1.00 84.81 90 ARG A C 1
ATOM 677 O O . ARG A 1 90 ? 0.518 8.299 6.737 1.00 84.81 90 ARG A O 1
ATOM 684 N N . VAL A 1 91 ? -0.138 7.859 8.844 1.00 85.12 91 VAL A N 1
ATOM 685 C CA . VAL A 1 91 ? -1.452 7.315 8.478 1.00 85.12 91 VAL A CA 1
ATOM 686 C C . VAL A 1 91 ? -2.342 8.406 7.893 1.00 85.12 91 VAL A C 1
ATOM 688 O O . VAL A 1 91 ? -2.906 8.213 6.818 1.00 85.12 91 VAL A O 1
ATOM 691 N N . GLN A 1 92 ? -2.399 9.581 8.519 1.00 82.50 92 GLN A N 1
ATOM 692 C CA . GLN A 1 92 ? -3.189 10.700 8.015 1.00 82.50 92 GLN A CA 1
ATOM 693 C C . GLN A 1 92 ? -2.698 11.175 6.644 1.00 82.50 92 GLN A C 1
ATOM 695 O O . GLN A 1 92 ? -3.510 11.373 5.742 1.00 82.50 92 GLN A O 1
ATOM 700 N N . HIS A 1 93 ? -1.380 11.267 6.446 1.00 81.25 93 HIS A N 1
ATOM 701 C CA . HIS A 1 93 ? -0.804 11.566 5.138 1.00 81.25 93 HIS A CA 1
ATOM 702 C C . HIS A 1 93 ? -1.196 10.509 4.096 1.00 81.25 93 HIS A C 1
ATOM 704 O O . HIS A 1 93 ? -1.599 10.856 2.990 1.00 81.25 93 HIS A O 1
ATOM 710 N N . ARG A 1 94 ? -1.136 9.213 4.436 1.00 81.88 94 ARG A N 1
ATOM 711 C CA . ARG A 1 94 ? -1.538 8.122 3.529 1.00 81.88 94 ARG A CA 1
ATOM 712 C C . ARG A 1 94 ? -3.008 8.226 3.121 1.00 81.88 94 ARG A C 1
ATOM 714 O O . ARG A 1 94 ? -3.319 8.070 1.945 1.00 81.88 94 ARG A O 1
ATOM 721 N N . ILE A 1 95 ? -3.892 8.501 4.073 1.00 81.06 95 ILE A N 1
ATOM 722 C CA . ILE A 1 95 ? -5.334 8.619 3.834 1.00 81.06 95 ILE A CA 1
ATOM 723 C C . ILE A 1 95 ? -5.647 9.853 2.989 1.00 81.06 95 ILE A C 1
ATOM 725 O O . ILE A 1 95 ? -6.396 9.759 2.021 1.00 81.06 95 ILE A O 1
ATOM 729 N N . GLN A 1 96 ? -5.031 10.994 3.306 1.00 79.94 96 GLN A N 1
ATOM 730 C CA . GLN A 1 96 ? -5.164 12.207 2.506 1.00 79.94 96 GLN A CA 1
ATOM 731 C C . GLN A 1 96 ? -4.655 11.989 1.077 1.00 79.94 96 GLN A C 1
ATOM 733 O O . GLN A 1 96 ? -5.292 12.414 0.122 1.00 79.94 96 GLN A O 1
ATOM 738 N N . MET A 1 97 ? -3.530 11.298 0.902 1.00 76.44 97 MET A N 1
ATOM 739 C CA . MET A 1 97 ? -3.038 10.971 -0.435 1.00 76.44 97 MET A CA 1
ATOM 740 C C . MET A 1 97 ? -3.983 10.035 -1.184 1.00 76.44 97 MET A C 1
ATOM 742 O O . MET A 1 97 ? -4.191 10.240 -2.373 1.00 76.44 97 MET A O 1
ATOM 746 N N . ALA A 1 98 ? -4.591 9.054 -0.513 1.00 76.00 98 ALA A N 1
ATOM 747 C CA . ALA A 1 98 ? -5.573 8.171 -1.136 1.00 76.00 98 ALA A CA 1
ATOM 748 C C . ALA A 1 98 ? -6.818 8.936 -1.620 1.00 76.00 98 ALA A C 1
ATOM 750 O O . ALA A 1 98 ? -7.265 8.710 -2.743 1.00 76.00 98 ALA A O 1
ATOM 751 N N . SER A 1 99 ? -7.336 9.879 -0.825 1.00 75.94 99 SER A N 1
ATOM 752 C CA . SER A 1 99 ? -8.502 10.679 -1.225 1.00 75.94 99 SER A CA 1
ATOM 753 C C . SER A 1 99 ? -8.189 11.650 -2.365 1.00 75.94 99 SER A C 1
ATOM 755 O O . SER A 1 99 ? -8.985 11.806 -3.291 1.00 75.94 99 SER A O 1
ATOM 757 N N . VAL A 1 100 ? -7.008 12.277 -2.359 1.00 74.62 100 VAL A N 1
ATOM 758 C CA . VAL A 1 100 ? -6.600 13.134 -3.481 1.00 74.62 100 VAL A CA 1
ATOM 759 C C . VAL A 1 100 ? -6.318 12.287 -4.726 1.00 74.62 100 VAL A C 1
ATOM 761 O O . VAL A 1 100 ? -6.714 12.683 -5.816 1.00 74.62 100 VAL A O 1
ATOM 764 N N . ALA A 1 101 ? -5.723 11.099 -4.588 1.00 74.56 101 ALA A N 1
ATOM 765 C CA . ALA A 1 101 ? -5.490 10.186 -5.706 1.00 74.56 101 ALA A CA 1
ATOM 766 C C . ALA A 1 101 ? -6.786 9.763 -6.414 1.00 74.56 101 ALA A C 1
ATOM 768 O O . ALA A 1 101 ? -6.791 9.657 -7.636 1.00 74.56 101 ALA A O 1
ATOM 769 N N . GLU A 1 102 ? -7.883 9.567 -5.677 1.00 73.56 102 GLU A N 1
ATOM 770 C CA . GLU A 1 102 ? -9.188 9.208 -6.251 1.00 73.56 102 GLU A CA 1
ATOM 771 C C . GLU A 1 102 ? -9.752 10.303 -7.172 1.00 73.56 102 GLU A C 1
ATOM 773 O O . GLU A 1 102 ? -10.388 10.011 -8.183 1.00 73.56 102 GLU A O 1
ATOM 778 N N . SER A 1 103 ? -9.474 11.570 -6.856 1.00 74.19 103 SER A N 1
ATOM 779 C CA . SER A 1 103 ? -9.904 12.728 -7.655 1.00 74.19 103 SER A CA 1
ATOM 780 C C . SER A 1 103 ? -8.859 13.204 -8.669 1.00 74.19 103 SER A C 1
ATOM 782 O O . SER A 1 103 ? -9.157 14.044 -9.521 1.00 74.19 103 SER A O 1
ATOM 784 N N . TYR A 1 104 ? -7.634 12.680 -8.605 1.00 79.56 104 TYR A N 1
ATOM 785 C CA . TYR A 1 104 ? -6.541 13.110 -9.462 1.00 79.56 104 TYR A CA 1
ATOM 786 C C . TYR A 1 104 ? -6.607 12.437 -10.835 1.00 79.56 104 TYR A C 1
ATOM 788 O O . TYR A 1 104 ? -6.380 11.235 -10.990 1.00 79.56 104 TYR A O 1
ATOM 796 N N . GLN A 1 105 ? -6.856 13.239 -11.869 1.00 82.94 105 GLN A N 1
ATOM 797 C CA . GLN A 1 105 ? -6.778 12.783 -13.251 1.00 82.94 105 GLN A CA 1
ATOM 798 C C . GLN A 1 105 ? -5.308 12.663 -13.674 1.00 82.94 105 GLN A C 1
ATOM 800 O O . GLN A 1 105 ? -4.690 13.636 -14.104 1.00 82.94 105 GLN A O 1
ATOM 805 N N . MET A 1 106 ? -4.756 11.453 -13.554 1.00 85.75 106 MET A N 1
ATOM 806 C CA . MET A 1 106 ? -3.375 11.157 -13.936 1.00 85.75 106 MET A CA 1
ATOM 807 C C . MET A 1 106 ? -3.131 11.507 -15.415 1.00 85.75 106 MET A C 1
ATOM 809 O O . MET A 1 106 ? -3.812 10.944 -16.281 1.00 85.75 106 MET A O 1
ATOM 813 N N . PRO A 1 107 ? -2.152 12.373 -15.736 1.00 86.62 107 PRO A N 1
ATOM 814 C CA . PRO A 1 107 ? -1.852 12.700 -17.122 1.00 86.62 107 PRO A CA 1
ATOM 815 C C . PRO A 1 107 ? -1.466 11.445 -17.933 1.00 86.62 107 PRO A C 1
ATOM 817 O O . PRO A 1 107 ? -0.890 10.496 -17.374 1.00 86.62 107 PRO A O 1
ATOM 820 N N . PRO A 1 108 ? -1.776 11.386 -19.243 1.00 85.69 108 PRO A N 1
ATOM 821 C CA . PRO A 1 108 ? -1.482 10.221 -20.076 1.00 85.69 108 PRO A CA 1
ATOM 822 C C . PRO A 1 108 ? -0.006 9.812 -20.061 1.00 85.69 108 PRO A C 1
ATOM 824 O O . PRO A 1 108 ? 0.304 8.624 -20.089 1.00 85.69 108 PRO A O 1
ATOM 827 N N . GLU A 1 109 ? 0.918 10.762 -19.967 1.00 88.56 109 GLU A N 1
ATOM 828 C CA . GLU A 1 109 ? 2.357 10.511 -19.916 1.00 88.56 109 GLU A CA 1
ATOM 829 C C . GLU A 1 109 ? 2.798 9.720 -18.670 1.00 88.56 109 GLU A C 1
ATOM 831 O O . GLU A 1 109 ? 3.816 9.026 -18.734 1.00 88.56 109 GLU A O 1
ATOM 836 N N . TYR A 1 110 ? 2.010 9.745 -17.586 1.00 89.69 110 TYR A N 1
ATOM 837 C CA . TYR A 1 110 ? 2.246 9.006 -16.337 1.00 89.69 110 TYR A CA 1
ATOM 838 C C . TYR A 1 110 ? 1.415 7.717 -16.227 1.00 89.69 110 TYR A C 1
ATOM 840 O O . TYR A 1 110 ? 1.810 6.793 -15.518 1.00 89.69 110 TYR A O 1
ATOM 848 N N . SER A 1 111 ? 0.293 7.619 -16.945 1.00 87.62 111 SER A N 1
ATOM 849 C CA . SER A 1 111 ? -0.635 6.477 -16.867 1.00 87.62 111 SER A CA 1
ATOM 850 C C . SER A 1 111 ? -0.567 5.509 -18.053 1.00 87.62 111 SER A C 1
ATOM 852 O O . SER A 1 111 ? -0.978 4.356 -17.920 1.00 87.62 111 SER A O 1
ATOM 854 N N . SER A 1 112 ? -0.036 5.931 -19.206 1.00 93.38 112 SER A N 1
ATOM 855 C CA . SER A 1 112 ? -0.059 5.113 -20.428 1.00 93.38 112 SER A CA 1
ATOM 856 C C . SER A 1 112 ? 0.817 3.861 -20.303 1.00 93.38 112 SER A C 1
ATOM 858 O O . SER A 1 112 ? 1.974 3.981 -19.883 1.00 93.38 112 SER A O 1
ATOM 860 N N . PRO A 1 113 ? 0.336 2.676 -20.722 1.00 95.25 113 PRO A N 1
ATOM 861 C CA . PRO A 1 113 ? 1.147 1.463 -20.761 1.00 95.25 113 PRO A CA 1
ATOM 862 C C . PRO A 1 113 ? 2.404 1.628 -21.621 1.00 95.25 113 PRO A C 1
ATOM 864 O O . PRO A 1 113 ? 2.353 2.207 -22.705 1.00 95.25 113 PRO A O 1
ATOM 867 N N . VAL A 1 114 ? 3.522 1.062 -21.168 1.00 95.62 114 VAL A N 1
ATOM 868 C CA . VAL A 1 114 ? 4.797 1.053 -21.904 1.00 95.62 114 VAL A CA 1
ATOM 869 C C . VAL A 1 114 ? 4.962 -0.332 -22.511 1.00 95.62 114 VAL A C 1
ATOM 871 O O . VAL A 1 114 ? 4.929 -1.313 -21.777 1.00 95.62 114 VAL A O 1
ATOM 874 N N . HIS A 1 115 ? 5.051 -0.452 -23.839 1.00 95.69 115 HIS A N 1
ATOM 875 C CA . HIS A 1 115 ? 5.060 -1.758 -24.530 1.00 95.69 115 HIS A CA 1
ATOM 876 C C . HIS A 1 115 ? 3.890 -2.686 -24.135 1.00 95.69 115 HIS A C 1
ATOM 878 O O . HIS A 1 115 ? 4.045 -3.900 -24.050 1.00 95.69 115 HIS A O 1
ATOM 884 N N . GLY A 1 116 ? 2.708 -2.122 -23.850 1.00 93.62 116 GLY A N 1
ATOM 885 C CA . GLY A 1 116 ? 1.539 -2.892 -23.390 1.00 93.62 116 GLY A CA 1
ATOM 886 C C . GLY A 1 116 ? 1.598 -3.340 -21.920 1.00 93.62 116 GLY A C 1
ATOM 887 O O . GLY A 1 116 ? 0.765 -4.143 -21.481 1.00 93.62 116 GLY A O 1
ATOM 888 N N . VAL A 1 117 ? 2.562 -2.823 -21.154 1.00 96.56 117 VAL A N 1
ATOM 889 C CA . VAL A 1 117 ? 2.730 -3.059 -19.717 1.00 96.56 117 VAL A CA 1
ATOM 890 C C . VAL A 1 117 ? 2.170 -1.872 -18.938 1.00 96.56 117 VAL A C 1
ATOM 892 O O . VAL A 1 117 ? 2.786 -0.805 -18.863 1.00 96.56 117 VAL A O 1
ATOM 895 N N . ASP A 1 118 ? 0.981 -2.061 -18.371 1.00 96.12 118 ASP A N 1
ATOM 896 C CA . ASP A 1 118 ? 0.412 -1.166 -17.363 1.00 96.12 118 ASP A CA 1
ATOM 897 C C . ASP A 1 118 ? 1.105 -1.340 -15.993 1.00 96.12 118 ASP A C 1
ATOM 899 O O . ASP A 1 118 ? 1.945 -2.226 -15.806 1.00 96.12 118 ASP A O 1
ATOM 903 N N . LEU A 1 119 ? 0.754 -0.492 -15.022 1.00 94.50 119 LEU A N 1
ATOM 904 C CA . LEU A 1 119 ? 1.376 -0.498 -13.694 1.00 94.50 119 LEU A CA 1
ATOM 905 C C . LEU A 1 119 ? 1.196 -1.835 -12.952 1.00 94.50 119 LEU A C 1
ATOM 907 O O . LEU A 1 119 ? 2.110 -2.284 -12.261 1.00 94.50 119 LEU A O 1
ATOM 911 N N . ASN A 1 120 ? 0.044 -2.488 -13.120 1.00 94.94 120 ASN A N 1
ATOM 912 C CA . ASN A 1 120 ? -0.262 -3.763 -12.473 1.00 94.94 120 ASN A CA 1
ATOM 913 C C . ASN A 1 120 ? 0.616 -4.887 -13.041 1.00 94.94 120 ASN A C 1
ATOM 915 O 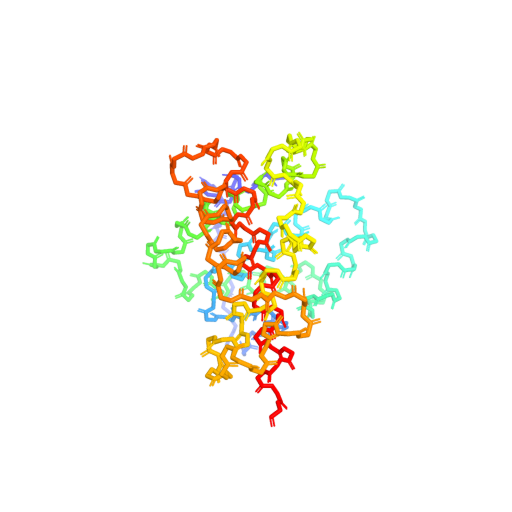O . ASN A 1 120 ? 1.267 -5.624 -12.298 1.00 94.94 120 ASN A O 1
ATOM 919 N N . ARG A 1 121 ? 0.717 -4.973 -14.372 1.00 96.44 121 ARG A N 1
ATOM 920 C CA . ARG A 1 121 ? 1.612 -5.917 -15.055 1.00 96.44 121 ARG A CA 1
ATOM 921 C C . ARG A 1 121 ? 3.067 -5.665 -14.688 1.00 96.44 121 ARG A C 1
ATOM 923 O O . ARG A 1 121 ? 3.793 -6.618 -14.418 1.00 96.44 121 ARG A O 1
ATOM 930 N N . TYR A 1 122 ? 3.482 -4.401 -14.624 1.00 97.38 122 TYR A N 1
ATOM 931 C CA . TYR A 1 122 ? 4.828 -4.037 -14.192 1.00 97.38 122 TYR A CA 1
ATOM 932 C C . TYR A 1 122 ? 5.116 -4.536 -12.766 1.00 97.38 122 TYR A C 1
ATOM 934 O O . TYR A 1 122 ? 6.107 -5.238 -12.552 1.00 97.38 122 TYR A O 1
ATOM 942 N N . ALA A 1 123 ? 4.217 -4.277 -11.810 1.00 96.88 123 ALA A N 1
ATOM 943 C CA . ALA A 1 123 ? 4.331 -4.773 -10.438 1.00 96.88 123 ALA A CA 1
ATOM 944 C C . ALA A 1 123 ? 4.395 -6.309 -10.367 1.00 96.88 123 ALA A C 1
ATOM 946 O O . ALA A 1 123 ? 5.237 -6.864 -9.657 1.00 96.88 123 ALA A O 1
ATOM 947 N N . ALA A 1 124 ? 3.569 -7.009 -11.150 1.00 96.31 124 ALA A N 1
ATOM 948 C CA . ALA A 1 124 ? 3.573 -8.467 -11.219 1.00 96.31 124 ALA A CA 1
ATOM 949 C C . ALA A 1 124 ? 4.891 -9.037 -11.772 1.00 96.31 124 ALA A C 1
ATOM 951 O O . ALA A 1 124 ? 5.416 -10.007 -11.219 1.00 96.31 124 ALA A O 1
ATOM 952 N N . ILE A 1 125 ? 5.450 -8.435 -12.829 1.00 96.50 125 ILE A N 1
ATOM 953 C CA . ILE A 1 125 ? 6.753 -8.832 -13.382 1.00 96.50 125 ILE A CA 1
ATOM 954 C C . ILE A 1 125 ? 7.844 -8.626 -12.327 1.00 96.50 125 ILE A C 1
ATOM 956 O O . ILE A 1 125 ? 8.576 -9.569 -12.026 1.00 96.50 125 ILE A O 1
ATOM 960 N N . LYS A 1 126 ? 7.920 -7.438 -11.706 1.00 97.06 126 LYS A N 1
ATOM 961 C CA . LYS A 1 126 ? 8.918 -7.143 -10.661 1.00 97.06 126 LYS A CA 1
ATOM 962 C C . LYS A 1 126 ? 8.827 -8.128 -9.498 1.00 97.06 126 LYS A C 1
ATOM 964 O O . LYS A 1 126 ? 9.863 -8.600 -9.039 1.00 97.06 126 LYS A O 1
ATOM 969 N N . ALA A 1 127 ? 7.619 -8.483 -9.055 1.00 96.38 127 ALA A N 1
ATOM 970 C CA . ALA A 1 127 ? 7.421 -9.437 -7.964 1.00 96.38 127 ALA A CA 1
ATOM 971 C C . ALA A 1 127 ? 7.959 -10.831 -8.318 1.00 96.38 127 ALA A C 1
ATOM 973 O O . ALA A 1 127 ? 8.669 -11.443 -7.524 1.00 96.38 127 ALA A O 1
ATOM 974 N N . ARG A 1 128 ? 7.685 -11.325 -9.531 1.00 95.38 128 ARG A N 1
ATOM 975 C CA . ARG A 1 128 ? 8.197 -12.626 -9.994 1.00 95.38 128 ARG A CA 1
ATOM 976 C C . ARG A 1 128 ? 9.719 -12.642 -10.112 1.00 95.38 128 ARG A C 1
ATOM 978 O O . ARG A 1 128 ? 10.342 -13.618 -9.702 1.00 95.38 128 ARG A O 1
ATOM 985 N N . LEU A 1 129 ? 10.307 -11.563 -10.631 1.00 94.69 129 LEU A N 1
ATOM 986 C CA . LEU A 1 129 ? 11.762 -11.411 -10.712 1.00 94.69 129 LEU A CA 1
ATOM 987 C C . LEU A 1 129 ? 12.398 -11.356 -9.315 1.00 94.69 129 LEU A C 1
ATOM 989 O O . LEU A 1 129 ? 13.411 -12.010 -9.086 1.00 94.69 129 LEU A O 1
ATOM 993 N N . GLN A 1 130 ? 11.778 -10.649 -8.363 1.00 94.12 130 GLN A N 1
ATOM 994 C CA . GLN A 1 130 ? 12.236 -10.606 -6.970 1.00 94.12 130 GLN A CA 1
ATOM 995 C C . GLN A 1 130 ? 12.2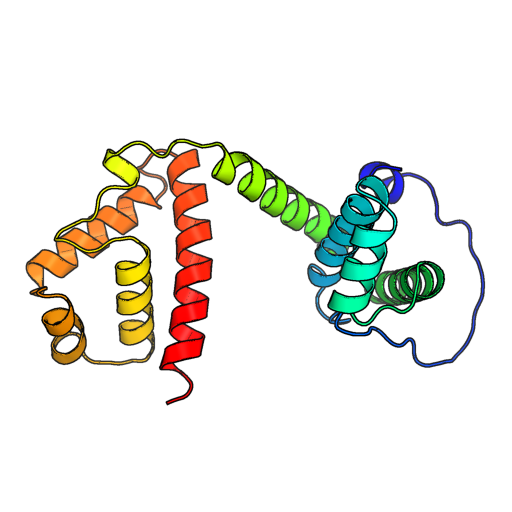09 -11.990 -6.309 1.00 94.12 130 GLN A C 1
ATOM 997 O O . GLN A 1 130 ? 13.106 -12.323 -5.540 1.00 94.12 130 GLN A O 1
ATOM 1002 N N . LEU A 1 131 ? 11.199 -12.806 -6.620 1.00 92.81 131 LEU A N 1
ATOM 1003 C CA . LEU A 1 131 ? 11.090 -14.190 -6.147 1.00 92.81 131 LEU A CA 1
ATOM 1004 C C . LEU A 1 131 ? 12.091 -15.146 -6.829 1.00 92.81 131 LEU A C 1
ATOM 1006 O O . LEU A 1 131 ? 12.050 -16.348 -6.585 1.00 92.81 131 LEU A O 1
ATOM 1010 N N . GLY A 1 132 ? 12.988 -14.635 -7.677 1.00 92.69 132 GLY A N 1
ATOM 1011 C CA . GLY A 1 132 ? 14.067 -15.401 -8.296 1.00 92.69 132 GLY A CA 1
ATOM 1012 C C . GLY A 1 132 ? 13.689 -16.105 -9.598 1.00 92.69 132 GLY A C 1
ATOM 1013 O O . GLY A 1 132 ? 14.490 -16.884 -10.114 1.00 92.69 132 GLY A O 1
ATOM 1014 N N . GLN A 1 133 ? 12.502 -15.846 -10.163 1.00 93.19 133 GLN A N 1
ATOM 1015 C CA . GLN A 1 133 ? 12.163 -16.378 -11.485 1.00 93.19 133 GLN A CA 1
ATOM 1016 C C . GLN A 1 133 ? 13.061 -15.752 -12.554 1.00 93.19 133 GLN A C 1
ATOM 1018 O O . GLN A 1 133 ? 13.304 -14.543 -12.560 1.00 93.19 133 GLN A O 1
ATOM 1023 N N . ALA A 1 134 ? 13.535 -16.574 -13.490 1.00 93.62 134 ALA A N 1
ATOM 1024 C CA . ALA A 1 134 ? 14.442 -16.108 -14.528 1.00 93.62 134 ALA A CA 1
ATOM 1025 C C . ALA A 1 134 ? 13.722 -15.145 -15.496 1.00 93.62 134 ALA A C 1
ATOM 1027 O O . ALA A 1 134 ? 12.628 -15.470 -15.969 1.00 93.62 134 ALA A O 1
ATOM 1028 N N . PRO A 1 135 ? 14.338 -14.014 -15.895 1.00 92.56 135 PRO A N 1
ATOM 1029 C CA . PRO A 1 135 ? 13.745 -13.093 -16.869 1.00 92.56 135 PRO A CA 1
ATOM 1030 C C . PRO A 1 135 ? 13.329 -13.769 -18.181 1.00 92.56 135 PRO A C 1
ATOM 1032 O O . PRO A 1 135 ? 12.278 -13.454 -18.730 1.00 92.56 135 PRO A O 1
ATOM 1035 N N . ALA A 1 136 ? 14.102 -14.757 -18.642 1.00 93.56 136 ALA A N 1
ATOM 1036 C CA . ALA A 1 136 ? 13.799 -15.534 -19.844 1.00 93.56 136 ALA A CA 1
ATOM 1037 C C . ALA A 1 136 ? 12.498 -16.356 -19.748 1.00 93.56 136 ALA A C 1
ATOM 1039 O O . ALA A 1 136 ? 11.960 -16.752 -20.775 1.00 93.56 136 ALA A O 1
ATOM 1040 N N . GLN A 1 137 ? 11.996 -16.617 -18.537 1.00 93.06 137 GLN A N 1
ATOM 1041 C CA . GLN A 1 137 ? 10.713 -17.286 -18.308 1.00 93.06 137 GLN A CA 1
ATOM 1042 C C . GLN A 1 137 ? 9.573 -16.273 -18.168 1.00 93.06 137 GLN A C 1
ATOM 1044 O O . GLN A 1 137 ? 8.492 -16.494 -18.698 1.00 93.06 137 GLN A O 1
ATOM 1049 N N . VAL A 1 138 ? 9.815 -15.155 -17.475 1.00 95.25 138 VAL A N 1
ATOM 1050 C CA . VAL A 1 138 ? 8.767 -14.179 -17.138 1.00 95.25 138 VAL A CA 1
ATOM 1051 C C . VAL A 1 138 ? 8.443 -13.249 -18.307 1.00 95.25 138 VAL A C 1
ATOM 1053 O O . VAL A 1 138 ? 7.274 -13.039 -18.611 1.00 95.25 138 VAL A O 1
ATOM 1056 N N . LEU A 1 139 ? 9.454 -12.670 -18.963 1.00 95.38 139 LEU A N 1
ATOM 1057 C CA . LEU A 1 139 ? 9.264 -11.603 -19.956 1.00 95.38 139 LEU A CA 1
ATOM 1058 C C . LEU A 1 139 ? 8.482 -12.038 -21.215 1.00 95.38 139 LEU A C 1
ATOM 1060 O O . LEU A 1 139 ? 7.613 -11.274 -21.648 1.00 95.38 139 LEU A O 1
ATOM 1064 N N . PRO A 1 140 ? 8.686 -13.250 -21.777 1.00 95.50 140 PRO A N 1
ATOM 1065 C CA . PRO A 1 140 ? 7.937 -13.685 -22.956 1.00 95.50 140 PRO A CA 1
ATOM 1066 C C . PRO A 1 140 ? 6.424 -13.799 -22.733 1.00 95.50 140 PRO A C 1
ATOM 1068 O O . PRO A 1 140 ? 5.663 -13.570 -23.672 1.00 95.50 140 PRO A O 1
ATOM 1071 N N . GLU A 1 141 ? 5.966 -14.078 -21.505 1.00 94.00 141 GLU A N 1
ATOM 1072 C CA . GLU A 1 141 ? 4.530 -14.113 -21.171 1.00 94.00 141 GLU A CA 1
ATOM 1073 C C . GLU A 1 141 ? 3.844 -12.754 -21.393 1.00 94.00 141 GLU A C 1
ATOM 1075 O O . GLU A 1 141 ? 2.641 -12.689 -21.643 1.00 94.00 141 GLU A O 1
ATOM 1080 N N . TYR A 1 142 ? 4.624 -11.672 -21.354 1.00 93.50 142 TYR A N 1
ATOM 1081 C CA . TYR A 1 142 ? 4.176 -10.302 -21.591 1.00 93.50 142 TYR A CA 1
ATOM 1082 C C . TYR A 1 142 ? 4.599 -9.769 -22.965 1.00 93.50 142 TYR A C 1
ATOM 1084 O O . TYR A 1 142 ? 4.461 -8.577 -23.216 1.00 93.50 142 TYR A O 1
ATOM 1092 N N . GLN A 1 143 ? 5.096 -10.632 -23.862 1.00 94.94 143 GLN A N 1
ATOM 1093 C CA . GLN A 1 143 ? 5.600 -10.251 -25.192 1.00 94.94 143 GLN A CA 1
ATOM 1094 C C . GLN A 1 143 ? 6.771 -9.248 -25.130 1.00 94.94 143 GLN A C 1
ATOM 1096 O O . GLN A 1 143 ? 6.954 -8.412 -26.023 1.00 94.94 143 GLN A O 1
ATOM 1101 N N . LEU A 1 144 ? 7.574 -9.340 -24.065 1.00 96.00 144 LEU A N 1
ATOM 1102 C CA . LEU A 1 144 ? 8.742 -8.497 -23.835 1.00 96.00 144 LEU A CA 1
ATOM 1103 C C . LEU A 1 144 ? 10.031 -9.255 -24.148 1.00 96.00 144 LEU A C 1
ATOM 1105 O O . LEU A 1 144 ? 10.209 -10.412 -23.763 1.00 96.00 144 LEU A O 1
ATOM 1109 N N . ASP A 1 145 ? 10.952 -8.555 -24.798 1.00 95.12 145 ASP A N 1
ATOM 1110 C CA . ASP A 1 145 ? 12.362 -8.922 -24.885 1.00 95.12 145 ASP A CA 1
ATOM 1111 C C . ASP A 1 145 ? 13.182 -8.107 -23.854 1.00 95.12 145 ASP A C 1
ATOM 1113 O O . ASP A 1 145 ? 12.638 -7.197 -23.215 1.00 95.12 145 ASP A O 1
ATOM 1117 N N . PRO A 1 146 ? 14.480 -8.411 -23.645 1.00 93.06 146 PRO A N 1
ATOM 1118 C CA . PRO A 1 146 ? 15.299 -7.683 -22.676 1.00 93.06 146 PRO A CA 1
ATOM 1119 C C . PRO A 1 146 ? 15.410 -6.173 -22.936 1.00 93.06 146 PRO A C 1
ATOM 1121 O O . PRO A 1 146 ? 15.513 -5.411 -21.976 1.00 93.06 146 PRO A O 1
ATOM 1124 N N . ALA A 1 147 ? 15.375 -5.729 -24.197 1.00 95.50 147 ALA A N 1
ATOM 1125 C CA . ALA A 1 147 ? 15.471 -4.311 -24.539 1.00 95.50 147 ALA A CA 1
ATOM 1126 C C . ALA A 1 147 ? 14.166 -3.578 -24.201 1.00 95.50 147 ALA A C 1
ATOM 1128 O O . ALA A 1 147 ? 14.185 -2.570 -23.497 1.00 95.50 147 ALA A O 1
ATOM 1129 N N . ARG A 1 148 ? 13.017 -4.142 -24.588 1.00 97.00 148 ARG A N 1
ATOM 1130 C CA . ARG A 1 148 ? 11.694 -3.618 -24.218 1.00 97.00 148 ARG A CA 1
ATOM 1131 C C . ARG A 1 148 ? 11.496 -3.614 -22.712 1.00 97.00 148 ARG A C 1
ATOM 1133 O O . ARG A 1 148 ? 10.957 -2.654 -22.176 1.00 97.00 148 ARG A O 1
ATOM 1140 N N . TRP A 1 149 ? 11.946 -4.658 -22.015 1.00 97.00 149 TRP A N 1
ATOM 1141 C CA . TRP A 1 149 ? 11.892 -4.685 -20.555 1.00 97.00 149 TRP A CA 1
ATOM 1142 C C . TRP A 1 149 ? 12.718 -3.560 -19.930 1.00 97.00 149 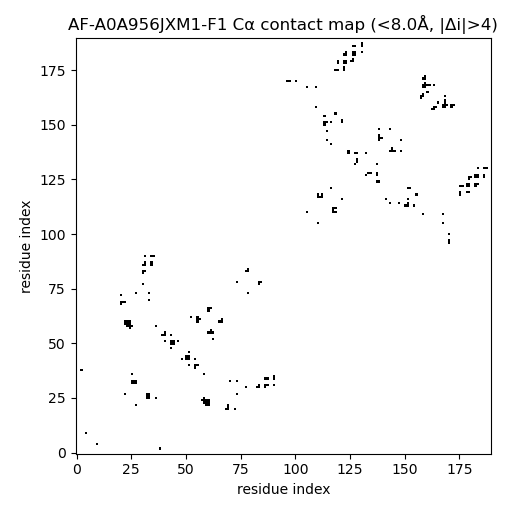TRP A C 1
ATOM 1144 O O . TRP A 1 149 ? 12.243 -2.905 -19.006 1.00 97.00 149 TRP A O 1
ATOM 1154 N N . HIS A 1 150 ? 13.918 -3.297 -20.449 1.00 96.88 150 HIS A N 1
ATOM 1155 C CA . HIS A 1 150 ? 14.740 -2.189 -19.975 1.00 96.88 150 HIS A CA 1
ATOM 1156 C C . HIS A 1 150 ? 14.022 -0.840 -20.121 1.00 96.88 150 HIS A C 1
ATOM 1158 O O . HIS A 1 150 ? 14.010 -0.049 -19.181 1.00 96.88 150 HIS A O 1
ATOM 1164 N N . GLU A 1 151 ? 13.362 -0.603 -21.255 1.00 96.88 151 GLU A N 1
ATOM 1165 C CA . GLU A 1 151 ? 12.572 0.613 -21.486 1.00 96.88 151 GLU A CA 1
ATOM 1166 C C . GLU A 1 151 ? 11.349 0.709 -20.559 1.00 96.88 151 GLU A C 1
ATOM 1168 O O . GLU A 1 151 ? 11.058 1.786 -20.032 1.00 96.88 151 GLU A O 1
ATOM 1173 N N . VAL A 1 152 ? 10.652 -0.407 -20.309 1.00 97.62 152 VAL A N 1
ATOM 1174 C CA . VAL A 1 152 ? 9.549 -0.478 -19.334 1.00 97.62 152 VAL A CA 1
ATOM 1175 C C . VAL A 1 152 ? 10.042 -0.109 -17.932 1.00 97.62 152 VAL A C 1
ATOM 1177 O O . VAL A 1 152 ? 9.443 0.753 -17.287 1.00 97.62 152 VAL A O 1
ATOM 1180 N N . ASP A 1 153 ? 11.129 -0.733 -17.471 1.00 96.75 153 ASP A N 1
ATOM 1181 C CA . ASP A 1 153 ? 11.688 -0.536 -16.127 1.00 96.75 153 ASP A CA 1
ATOM 1182 C C . ASP A 1 153 ? 12.199 0.899 -15.941 1.00 96.75 153 ASP A C 1
ATOM 1184 O O . ASP A 1 153 ? 11.894 1.537 -14.932 1.00 96.75 153 ASP A O 1
ATOM 1188 N N . GLN A 1 154 ? 12.881 1.458 -16.947 1.00 96.62 154 GLN A N 1
ATOM 1189 C CA . GLN A 1 154 ? 13.304 2.858 -16.924 1.00 96.62 154 GLN A CA 1
ATOM 1190 C C . GLN A 1 154 ? 12.121 3.826 -16.904 1.00 96.62 154 GLN A C 1
ATOM 1192 O O . GLN A 1 154 ? 12.128 4.775 -16.123 1.00 96.62 154 GLN A O 1
ATOM 1197 N N . THR A 1 155 ? 11.100 3.602 -17.734 1.00 95.81 155 THR A N 1
ATOM 1198 C CA . THR A 1 155 ? 9.971 4.536 -17.846 1.00 95.81 155 THR A CA 1
ATOM 1199 C C . THR A 1 155 ? 9.140 4.555 -16.568 1.00 95.81 155 THR A C 1
ATOM 1201 O O . THR A 1 155 ? 8.846 5.626 -16.038 1.00 95.81 155 THR A O 1
ATOM 1204 N N . TRP A 1 156 ? 8.789 3.386 -16.024 1.00 95.69 156 TRP A N 1
ATOM 1205 C CA . TRP A 1 156 ? 8.076 3.316 -14.746 1.00 95.69 156 TRP A CA 1
ATOM 1206 C C . TRP A 1 156 ? 8.939 3.807 -13.581 1.00 95.69 156 TRP A C 1
ATOM 1208 O O . TRP A 1 156 ? 8.424 4.491 -12.696 1.00 95.69 156 TRP A O 1
ATOM 1218 N N . GLY A 1 157 ? 10.247 3.530 -13.605 1.00 93.94 157 GLY A N 1
ATOM 1219 C CA . GLY A 1 157 ? 11.206 4.074 -12.646 1.00 93.94 157 GLY A CA 1
ATOM 1220 C C . GLY A 1 157 ? 11.273 5.602 -12.673 1.00 93.94 157 GLY A C 1
ATOM 1221 O O . GLY A 1 157 ? 11.242 6.221 -11.615 1.00 93.94 157 GLY A O 1
ATOM 1222 N N . TRP A 1 158 ? 11.289 6.217 -13.858 1.00 94.81 158 TRP A N 1
ATOM 1223 C CA . TRP A 1 158 ? 11.262 7.674 -14.018 1.00 94.81 158 TRP A CA 1
ATOM 1224 C C . TRP A 1 158 ? 9.939 8.277 -13.534 1.00 94.81 158 TRP A C 1
ATOM 1226 O O . TRP A 1 158 ? 9.954 9.237 -12.770 1.00 94.81 158 TRP A O 1
ATOM 1236 N N . ARG A 1 159 ? 8.798 7.679 -13.907 1.00 94.19 159 ARG A N 1
ATOM 1237 C CA . ARG A 1 159 ? 7.459 8.155 -13.510 1.00 94.19 159 ARG A CA 1
ATOM 1238 C C . ARG A 1 159 ? 7.242 8.157 -12.000 1.00 94.19 159 ARG A C 1
ATOM 1240 O O . ARG A 1 159 ? 6.543 9.025 -11.499 1.00 94.19 159 ARG A O 1
ATOM 1247 N N . MET A 1 160 ? 7.798 7.173 -11.295 1.00 93.75 160 MET A N 1
ATOM 1248 C CA . MET A 1 160 ? 7.727 7.073 -9.831 1.00 93.75 160 MET A CA 1
ATOM 1249 C C . MET A 1 160 ? 8.903 7.761 -9.124 1.00 93.75 160 MET A C 1
ATOM 1251 O O . MET A 1 160 ? 8.909 7.874 -7.899 1.00 93.75 160 MET A O 1
ATOM 1255 N N . GLY A 1 161 ? 9.926 8.153 -9.879 1.00 89.38 161 GLY A N 1
ATOM 1256 C CA . GLY A 1 161 ? 11.161 8.719 -9.365 1.00 89.38 161 GLY A CA 1
ATOM 1257 C C . GLY A 1 161 ? 11.067 10.226 -9.128 1.00 89.38 161 GLY A C 1
ATOM 1258 O O . GLY A 1 161 ? 10.141 10.889 -9.592 1.00 89.38 161 GLY A O 1
ATOM 1259 N N . PRO A 1 162 ? 12.070 10.809 -8.451 1.00 82.69 162 PRO A N 1
ATOM 1260 C CA . PRO A 1 162 ? 12.115 12.245 -8.176 1.00 82.69 162 PRO A CA 1
ATOM 1261 C C . PRO A 1 162 ? 12.328 13.107 -9.433 1.00 82.69 162 PRO A C 1
ATOM 1263 O O . PRO A 1 162 ? 12.309 14.329 -9.338 1.00 82.69 162 PRO A O 1
ATOM 1266 N N . GLN A 1 163 ? 12.597 12.492 -10.592 1.00 83.81 163 GLN A N 1
ATOM 1267 C CA . GLN A 1 163 ? 12.793 13.189 -11.865 1.00 83.81 163 GLN A CA 1
ATOM 1268 C C . GLN A 1 163 ? 11.479 13.486 -12.605 1.00 83.81 163 GLN A C 1
ATOM 1270 O O . GLN A 1 163 ? 11.496 14.289 -13.539 1.00 83.81 163 GLN A O 1
ATOM 1275 N N . GLY A 1 164 ? 10.383 12.814 -12.241 1.00 81.62 164 GLY A N 1
ATOM 1276 C CA . GLY A 1 164 ? 9.047 13.063 -12.781 1.00 81.62 164 GLY A CA 1
ATOM 1277 C C . GLY A 1 164 ? 8.271 14.107 -11.974 1.00 81.62 164 GLY A C 1
ATOM 1278 O O . GLY A 1 164 ? 8.808 14.769 -11.086 1.00 81.62 164 GLY A O 1
ATOM 1279 N N . ASP A 1 165 ? 6.981 14.242 -12.272 1.00 88.31 165 ASP A N 1
ATOM 1280 C CA . ASP A 1 165 ? 6.055 15.008 -11.440 1.00 88.31 165 ASP A CA 1
ATOM 1281 C C . ASP A 1 165 ? 5.957 14.373 -10.048 1.00 88.31 165 ASP A C 1
ATOM 1283 O O . ASP A 1 165 ? 5.644 13.189 -9.902 1.00 88.31 165 ASP A O 1
ATOM 1287 N N . ALA A 1 166 ? 6.240 15.172 -9.019 1.00 85.69 166 ALA A N 1
ATOM 1288 C CA . ALA A 1 166 ? 6.350 14.679 -7.652 1.00 85.69 166 ALA A CA 1
ATOM 1289 C C . ALA A 1 166 ? 5.033 14.082 -7.139 1.00 85.69 166 ALA A C 1
ATOM 1291 O O . ALA A 1 166 ? 5.055 13.089 -6.414 1.00 85.69 166 ALA A O 1
ATOM 1292 N N . PHE A 1 167 ? 3.893 14.663 -7.522 1.00 86.31 167 PHE A N 1
ATOM 1293 C CA . PHE A 1 167 ? 2.588 14.242 -7.033 1.00 86.31 167 PHE A CA 1
ATOM 1294 C C . PHE A 1 167 ? 2.103 12.975 -7.749 1.00 86.31 167 PHE A C 1
ATOM 1296 O O . PHE A 1 167 ? 1.745 11.989 -7.099 1.00 86.31 167 PHE A O 1
ATOM 1303 N N . ALA A 1 168 ? 2.188 12.953 -9.081 1.00 88.19 168 ALA A N 1
ATOM 1304 C CA . ALA A 1 168 ? 1.924 11.771 -9.894 1.00 88.19 168 ALA A CA 1
ATOM 1305 C C . ALA A 1 168 ? 2.824 10.599 -9.478 1.00 88.19 168 ALA A C 1
ATOM 1307 O O . ALA A 1 168 ? 2.341 9.480 -9.288 1.00 88.19 168 ALA A O 1
ATOM 1308 N N . GLY A 1 169 ? 4.115 10.863 -9.264 1.00 90.50 169 GLY A N 1
ATOM 1309 C CA . GLY A 1 169 ? 5.078 9.868 -8.811 1.00 90.50 169 GLY A CA 1
ATOM 1310 C C . GLY A 1 169 ? 4.725 9.282 -7.447 1.00 90.50 169 GLY A C 1
ATOM 1311 O O . GLY A 1 169 ? 4.789 8.065 -7.279 1.00 90.50 169 GLY A O 1
ATOM 1312 N N . GLN A 1 170 ? 4.263 10.102 -6.499 1.00 88.25 170 GLN A N 1
ATOM 1313 C CA . GLN A 1 170 ? 3.813 9.633 -5.184 1.00 88.25 170 GLN A CA 1
ATOM 1314 C C . GLN A 1 170 ? 2.586 8.713 -5.280 1.00 88.25 170 GLN A C 1
ATOM 1316 O O . GLN A 1 170 ? 2.567 7.645 -4.661 1.00 88.25 170 GLN A O 1
ATOM 1321 N N . ILE A 1 171 ? 1.589 9.086 -6.091 1.00 88.25 171 ILE A N 1
ATOM 1322 C CA . ILE A 1 171 ? 0.389 8.268 -6.333 1.00 88.25 171 ILE A CA 1
ATOM 1323 C C . ILE A 1 171 ? 0.763 6.940 -7.000 1.00 88.25 171 ILE A C 1
ATOM 1325 O O . ILE A 1 171 ? 0.299 5.872 -6.581 1.00 88.25 171 ILE A O 1
ATOM 1329 N N . LEU A 1 172 ? 1.615 6.990 -8.026 1.00 90.75 172 LEU A N 1
ATOM 1330 C CA . LEU A 1 172 ? 2.068 5.802 -8.744 1.00 90.75 172 LEU A CA 1
ATOM 1331 C C . LEU A 1 172 ? 2.890 4.883 -7.844 1.00 90.75 172 LEU A C 1
ATOM 1333 O O . LEU A 1 172 ? 2.653 3.680 -7.854 1.00 90.75 172 LEU A O 1
ATOM 1337 N N . ALA A 1 173 ? 3.800 5.423 -7.032 1.00 90.38 173 ALA A N 1
ATOM 1338 C CA . ALA A 1 173 ? 4.615 4.642 -6.106 1.00 90.38 173 ALA A CA 1
ATOM 1339 C C . ALA A 1 173 ? 3.761 3.940 -5.039 1.00 90.38 173 ALA A C 1
ATOM 1341 O O . ALA A 1 173 ? 3.979 2.760 -4.754 1.00 90.38 173 ALA A O 1
ATOM 1342 N N . GLY A 1 174 ? 2.757 4.631 -4.486 1.00 86.94 174 GLY A N 1
ATOM 1343 C CA . GLY A 1 174 ? 1.796 4.033 -3.556 1.00 86.94 174 GLY A CA 1
ATOM 1344 C C . GLY A 1 174 ? 0.986 2.906 -4.204 1.00 86.94 174 GLY A C 1
ATOM 1345 O O . GLY A 1 174 ? 0.915 1.799 -3.666 1.00 86.94 174 GLY A O 1
ATOM 1346 N N . SER A 1 175 ? 0.444 3.160 -5.398 1.00 88.94 175 SER A N 1
ATOM 1347 C CA . SER A 1 175 ? -0.326 2.175 -6.173 1.00 88.94 175 SER A CA 1
ATOM 1348 C C . SER A 1 175 ? 0.522 0.956 -6.555 1.00 88.94 175 SER A C 1
ATOM 1350 O O . SER A 1 175 ? 0.105 -0.187 -6.362 1.00 88.94 175 SER A O 1
ATOM 1352 N N . TYR A 1 176 ? 1.747 1.195 -7.030 1.00 92.81 176 TYR A N 1
ATOM 1353 C CA . TYR A 1 176 ? 2.737 0.168 -7.344 1.00 92.81 176 TYR A CA 1
ATOM 1354 C C . TYR A 1 176 ? 3.036 -0.702 -6.128 1.00 92.81 176 TYR A C 1
ATOM 1356 O O . TYR A 1 176 ? 3.003 -1.924 -6.243 1.00 92.81 176 TYR A O 1
ATOM 1364 N N . HIS A 1 177 ? 3.297 -0.098 -4.964 1.00 89.50 177 HIS A N 1
ATOM 1365 C CA . HIS A 1 177 ? 3.615 -0.846 -3.751 1.00 89.50 177 HIS A CA 1
ATOM 1366 C C . HIS A 1 177 ? 2.484 -1.807 -3.370 1.00 89.50 177 HIS A C 1
ATOM 1368 O O . HIS A 1 177 ? 2.745 -2.981 -3.108 1.00 89.50 177 HIS A O 1
ATOM 1374 N N . ALA A 1 178 ? 1.231 -1.345 -3.397 1.00 85.94 178 ALA A N 1
ATOM 1375 C CA . ALA A 1 178 ? 0.074 -2.186 -3.099 1.00 85.94 178 ALA A CA 1
ATOM 1376 C C . ALA A 1 178 ? -0.054 -3.369 -4.079 1.00 85.94 178 ALA A C 1
ATOM 1378 O O . ALA A 1 178 ? -0.158 -4.522 -3.651 1.00 85.94 178 ALA A O 1
ATOM 1379 N N . MET A 1 179 ? 0.028 -3.104 -5.389 1.00 92.94 179 MET A N 1
ATOM 1380 C CA . MET A 1 179 ? -0.038 -4.141 -6.431 1.00 92.94 179 MET A CA 1
ATOM 1381 C C . MET A 1 179 ? 1.130 -5.131 -6.328 1.00 92.94 179 MET A C 1
ATOM 1383 O O . MET A 1 179 ? 0.951 -6.338 -6.485 1.00 92.94 179 MET A O 1
ATOM 1387 N N . TYR A 1 180 ? 2.326 -4.634 -6.019 1.00 92.19 180 TYR A N 1
ATOM 1388 C CA . TYR A 1 180 ? 3.532 -5.435 -5.854 1.00 92.19 180 TYR A CA 1
ATOM 1389 C C . TYR A 1 180 ? 3.432 -6.374 -4.647 1.00 92.19 180 TYR A C 1
ATOM 1391 O O . TYR A 1 180 ? 3.725 -7.561 -4.778 1.00 92.19 180 TYR A O 1
ATOM 1399 N N . GLN A 1 181 ? 2.952 -5.889 -3.495 1.00 88.56 181 GLN A N 1
ATOM 1400 C CA . GLN A 1 181 ? 2.711 -6.733 -2.317 1.00 88.56 181 GLN A CA 1
ATOM 1401 C C . GLN A 1 181 ? 1.653 -7.805 -2.593 1.00 88.56 181 GLN A C 1
ATOM 1403 O O . GLN A 1 181 ? 1.837 -8.971 -2.236 1.00 88.56 181 GLN A O 1
ATOM 1408 N N . GLN A 1 182 ? 0.571 -7.443 -3.287 1.00 88.50 182 GLN A N 1
ATOM 1409 C CA . GLN A 1 182 ? -0.448 -8.402 -3.706 1.00 88.50 182 GLN A CA 1
ATOM 1410 C C . GLN A 1 182 ? 0.137 -9.476 -4.636 1.00 88.50 182 GLN A C 1
ATOM 1412 O O . GLN A 1 182 ? -0.141 -10.664 -4.458 1.00 88.50 182 GLN A O 1
ATOM 1417 N N . ALA A 1 183 ? 0.980 -9.082 -5.594 1.00 91.19 183 ALA A N 1
ATOM 1418 C CA . ALA A 1 183 ? 1.653 -10.007 -6.495 1.00 91.19 183 ALA A CA 1
ATOM 1419 C C . ALA A 1 183 ? 2.633 -10.928 -5.750 1.00 91.19 183 ALA A C 1
ATOM 1421 O O . ALA A 1 183 ? 2.605 -12.139 -5.967 1.00 91.19 183 ALA A O 1
ATOM 1422 N N . LEU A 1 184 ? 3.447 -10.400 -4.829 1.00 89.88 184 LEU A N 1
ATOM 1423 C CA . LEU A 1 184 ? 4.323 -11.212 -3.977 1.00 89.88 184 LEU A CA 1
ATOM 1424 C C . LEU A 1 184 ? 3.524 -12.250 -3.183 1.00 89.88 184 LEU A C 1
ATOM 1426 O O . LEU A 1 184 ? 3.888 -13.424 -3.172 1.00 89.88 184 LEU A O 1
ATOM 1430 N N . ALA A 1 185 ? 2.403 -11.850 -2.579 1.00 86.56 185 ALA A N 1
ATOM 1431 C CA . ALA A 1 185 ? 1.537 -12.760 -1.836 1.00 86.56 185 ALA A CA 1
ATOM 1432 C C . ALA A 1 185 ? 0.867 -13.822 -2.727 1.00 86.56 185 ALA A C 1
ATOM 1434 O O . ALA A 1 185 ? 0.580 -14.920 -2.251 1.00 86.56 185 ALA A O 1
ATOM 1435 N N . ALA A 1 186 ? 0.602 -13.514 -3.999 1.00 87.69 186 ALA A N 1
ATOM 1436 C CA . ALA A 1 186 ? 0.011 -14.450 -4.954 1.00 87.69 186 ALA A CA 1
ATOM 1437 C C . ALA A 1 186 ? 1.036 -15.456 -5.507 1.00 87.69 186 ALA A C 1
ATOM 1439 O O . ALA A 1 186 ? 0.727 -16.640 -5.644 1.00 87.69 186 ALA A O 1
ATOM 1440 N N . TYR A 1 187 ? 2.254 -15.001 -5.812 1.00 84.56 187 TYR A N 1
ATOM 1441 C CA . TYR A 1 187 ? 3.305 -15.837 -6.398 1.00 84.56 187 TYR A CA 1
ATOM 1442 C C . TYR A 1 187 ? 4.158 -16.570 -5.357 1.00 84.56 187 TYR A C 1
ATOM 1444 O O . TYR A 1 187 ? 4.653 -17.649 -5.657 1.00 84.56 187 TYR A O 1
ATOM 1452 N N . GLY A 1 188 ? 4.301 -16.029 -4.144 1.00 71.44 188 GLY A N 1
ATOM 1453 C CA . GLY A 1 188 ? 5.086 -16.624 -3.055 1.00 71.44 188 GLY A CA 1
ATOM 1454 C C . GLY A 1 188 ? 4.384 -17.747 -2.283 1.00 71.44 188 GLY A C 1
ATOM 1455 O O . GLY A 1 188 ? 4.992 -18.347 -1.405 1.00 71.44 188 GLY A O 1
ATOM 1456 N N . ARG A 1 189 ? 3.110 -18.044 -2.581 1.00 61.31 189 ARG A N 1
ATOM 1457 C CA . ARG A 1 189 ? 2.377 -19.201 -2.021 1.00 61.31 189 ARG A CA 1
ATOM 1458 C C . ARG A 1 189 ? 2.531 -20.489 -2.847 1.00 61.31 189 ARG A C 1
ATOM 1460 O O . ARG A 1 189 ? 1.809 -21.449 -2.584 1.00 61.31 189 ARG A O 1
ATOM 1467 N N . ARG A 1 190 ? 3.386 -20.490 -3.869 1.00 48.56 190 ARG A N 1
ATOM 1468 C CA . ARG A 1 190 ? 3.681 -21.655 -4.717 1.00 48.56 190 ARG A CA 1
ATOM 1469 C C . ARG A 1 190 ? 5.031 -22.238 -4.345 1.00 48.56 190 ARG A C 1
ATOM 1471 O O . ARG A 1 190 ? 5.129 -23.480 -4.388 1.00 48.56 190 ARG A O 1
#

Foldseek 3Di:
DDPVCVVPDDDDDDDDDPDDQDFQQQDLVDLLSLLLLVVQLVVQVVVDPVSNVVSCVVRVHDDVVSVVSNVVSSCVVPVPPPVSVVSNVVNVVVVVLVVVLVVDDQDCLLQPAQLQHGLLNVLLLVLCVVVVDDCVVRQVVSVDDPVSVVVRCVSNCCSLDPNHDPSSNVSSVVVSVVSNVVSNVVVVVD

Sequence (190 aa):
MGLLDVILGIFGGGGGGGGKVNFGNVNPDDIESYWVVDHEIDQAERAGEAELAAAFARWGLKNMDHWEQVKGALYQRHGQNPDFSMAAGRVQHRIQMASVAESYQMPPEYSSPVHGVDLNRYAAIKARLQLGQAPAQVLPEYQLDPARWHEVDQTWGWRMGPQGDAFAGQILAGSYHAMYQQALAAYGRR

Mean predicted aligned error: 11.08 Å

Secondary structure (DSSP, 8-state):
--HHHHHHS---------S----TT--TT-HHHHHHHHHHHHHHHHH-HHHHHHHHHHHT--SHHHHHHHHHHHHHHHTT-HHHHHHHHHHHHHHHHHHHHHH----HHHHSPBTTB-HHHHHHHHHHHHTT--HHHHGGGGT--HHHHHHHHHHHHHHHSTTS-HHHHHHHHHHHHHHHHHHHHHHTT-

=== Feature glossary ===
Reading guide. The protein is described through the following features:

Foldseek 3Di. A 3Di character summarizes, for each residue, the relative orientation of the Cα frame of its nearest spatial neighbor. Because it encodes fold topology rather than chemistry, 3Di alignments detect remote structural similarity that sequence alignment misses.

Contact-map, Ramachandran, and PAE plots. Plot images: a contact map (which residues are close in 3D, as an N×N binary image), a Ramachandran scatter (backbone torsion angles, revealing secondary-structure composition at a glance), and — for AlphaFold structures — a PAE heatmap (pairwise prediction confidence).

Radius of gyration, Cα contacts, bounding box. Radius of gyration (Rg) is the root-mean-square distance of Cα atoms from their centroid — a single number for overall size and compactness. A globular domain of N residues has Rg ≈ 2.2·N^0.38 Å; an extended or disordered chain has a much larger Rg. The Cα contact count is the number of residue pairs whose Cα atoms are within 8 Å and are more than four positions apart in sequence — a standard proxy for tertiary packing density. The bounding box is the smallest axis-aligned box enclosing all Cα atoms.

Secondary structure (8-state, DSSP). Eight-state secondary structure (DSSP): H is the canonical α-helix, G the tighter 3₁₀-helix, I the wider π-helix; E/B are β-structure, T and S are turns and bends, and '-' is everything else. DSSP derives these from the pattern of main-chain N–H···O=C hydrogen bonds, not from the sequence.

B-factor. B-factor (Debye–Waller factor) reflects atomic displacement in the crystal lattice. It is an experimental observable (units Å²), not a prediction; low values mean the atom is pinned down, high values mean it moves or is heterogeneous across the crystal.

pLDDT. pLDDT is the predicted lDDT-Cα score: AlphaFold's confidence that the local environment of each residue (all inter-atomic distances within 15 Å) is correctly placed. It is a per-residue number between 0 and 100, with higher meaning more reliable.

Nearest PDB structures. Nearest PDB neighbors are the top structural matches found by Foldseek when searching this structure against the entire Protein Data Bank. Each hit reports a TM-score (0 to 1; >0.5 almost always implies the same fold) and an E-value. These are *structural* homologs — they may share no detectable sequence similarity.

Solvent-accessible surface area. Accessible surface area quantifies burial. A residue with SASA near zero is packed into the hydrophobic core; one with SASA >100 Å² sits on the surface. Computed here via the Shrake–Rupley numerical algorithm with a 1.4 Å probe.

Rendered structure images. Structure images are PyMOL renders from six orthogonal camera directions. Cartoon representation draws helices as coils and strands as arrows; sticks shows the backbone as bonds; surface shows the solvent-excluded envelope. Rainbow coloring maps sequence position to hue (blue→red, N→C); chain coloring assigns a distinct color per polypeptide.

Backbone torsions (φ/ψ). φ (phi) and ψ (psi) are the two rotatable backbone dihedrals per residue: φ is the C(i-1)–N–Cα–C torsion, ψ is the N–Cα–C–N(i+1) torsion, both in degrees on (−180°, 180°]. α-helical residues cluster near (−60°, −45°); β-strand residues near (−120°, +130°). A Ramachandran plot is simply a scatter of (φ, ψ) for every residue.

Predicted aligned error. Predicted Aligned Error (PAE) is an AlphaFold confidence matrix: entry (i, j) is the expected error in the position of residue j, in ångströms, when the prediction is superimposed on the true structure at residue i. Low PAE within a block of residues means that block is internally rigid and well-predicted; high PAE between two blocks means their relative placement is uncertain even if each block individually is confident.

mmCIF coordinates. Structure coordinates are given as an mmCIF _atom_site loop: one row per atom with element, residue name, chain id, sequence number, and x/y/z position in Å. Only the four main-chain atoms per residue are included here; side chains are omitted to keep the record compact.

InterPro / GO / CATH / organism. Database cross-references. InterPro integrates a dozen domain/family signature databases into unified entries with residue-range hits. GO terms attach function/process/location labels with evidence codes. CATH codes position the fold in a four-level structural taxonomy. Organism is the NCBI-taxonomy species name.

Secondary structure (3-state, P-SEA). SS3 is a coarse helix/strand/coil call (letters a/b/c) made by the P-SEA algorithm from inter-Cα distances and dihedrals. It is less detailed than DSSP but needs only Cα positions.

Sequence. Sequence gives the chain of amino acids in standard one-letter code (A=alanine, C=cysteine, …, Y=tyrosine), read N→C. It is the only feature that is directly encoded by the gene; all structural features are derived from the folded form of this sequence.